Protein AF-A0A1W9SRP8-F1 (afdb_monomer_lite)

Radius of gyration: 44.91 Å; chains: 1; bounding box: 83×39×170 Å

Secondary structure (DSSP, 8-state):
-HHHHHHHHHHHHHHGGG-------EEEGGG-S---TTEEEEEEEEEEEEEEEEEEEEEE---TTGGGHHHHH---S---S-EEEEEEEEEEEEEEEEEEEEEEEEEE--TT-GGGGGEEE-TTSBEEEES-------------------------------S-SEEEEEEEEEEEEEETTEEEEEEEEEEEEEEPPHHHHHHHHHHHHHHHHHHHHHHHTT--SS----S-----SS------

pLDDT: mean 76.96, std 16.48, range [36.06, 95.44]

Sequence (244 aa):
MKKALIFIILLFFSVLSFNSCRIIKVTNLKGVKKINEQSLIYALPQTVVKLEVIALKTINKKGVFSDFSEKYLGLKNVILKDSEMWQMANIKISTVSEADPQHFYVLKVNGNNNSGKFLNLNEKGIIVGLNSDFSKCPNNEETNINLLKKEEKYLSYGNLNIKKNSEEKKETVMKKVRKDTSFVKVPIQKKHIKIKSLKEQAEEAAKFITKLRKRRFKLQAAKYDKLPNGKEKKKKKFFILHQV

Foldseek 3Di:
DVVVVVVVVVVVVVVVPPPPPDDWDKDFPVPDPDDDPQKAKAFEWDKDKDKDWDKDKDWADADLCQVCCCVLPVDPPGDHHTDIDIDTPDIDIDIDIAGDPRGMMMTHDDPVHPCVVQFDADPRRYTPGGNDPPPDDPDGPDPDDPPDPPPPPPPPPPPPVVDDQKDWDWDFDFDFDDDDDDTDTDTDTDTDIDGDDSNRSSNVVSVVVVVVVVVVVCVVVVVDPDDPPDVPPPDPDDDPDDDD

Structure (mmCIF, N/CA/C/O backbone):
data_AF-A0A1W9SRP8-F1
#
_entry.id   AF-A0A1W9SRP8-F1
#
loop_
_atom_site.group_PDB
_atom_site.id
_atom_site.type_symbol
_atom_site.label_atom_id
_atom_site.label_alt_id
_atom_site.label_comp_id
_atom_site.label_asym_id
_atom_site.label_entity_id
_atom_site.label_seq_id
_atom_site.pdbx_PDB_ins_code
_atom_site.Cartn_x
_atom_site.Cartn_y
_atom_site.Cartn_z
_atom_site.occupancy
_atom_site.B_iso_or_equiv
_atom_site.auth_seq_id
_atom_site.auth_comp_id
_atom_site.auth_asym_id
_atom_site.auth_atom_id
_atom_site.pdbx_PDB_model_num
ATOM 1 N N . MET A 1 1 ? 36.672 14.327 -96.141 1.00 59.88 1 MET A N 1
ATOM 2 C CA . MET A 1 1 ? 37.467 13.785 -95.011 1.00 59.88 1 MET A CA 1
ATOM 3 C C . MET A 1 1 ? 37.426 14.659 -93.752 1.00 59.88 1 MET A C 1
ATOM 5 O O . MET A 1 1 ? 37.133 14.125 -92.694 1.00 59.88 1 MET A O 1
ATOM 9 N N . LYS A 1 2 ? 37.610 15.990 -93.833 1.00 69.00 2 LYS A N 1
ATOM 10 C CA . LYS A 1 2 ? 37.600 16.885 -92.648 1.00 69.00 2 LYS A CA 1
ATOM 11 C C . LYS A 1 2 ? 36.304 16.842 -91.806 1.00 69.00 2 LYS A C 1
ATOM 13 O O . LYS A 1 2 ? 36.383 16.821 -90.587 1.00 69.00 2 LYS A O 1
ATOM 18 N N . LYS A 1 3 ? 35.121 16.747 -92.435 1.00 68.88 3 LYS A N 1
ATOM 19 C CA . LYS A 1 3 ? 33.820 16.674 -91.727 1.00 68.88 3 LYS A CA 1
ATOM 20 C C . LYS A 1 3 ? 33.606 15.360 -90.956 1.00 68.88 3 LYS A C 1
ATOM 22 O O . LYS A 1 3 ? 33.039 15.383 -89.873 1.00 68.88 3 LYS A O 1
ATOM 27 N N . ALA A 1 4 ? 34.104 14.240 -91.485 1.00 75.75 4 ALA A N 1
ATOM 28 C CA . ALA A 1 4 ? 34.037 12.937 -90.816 1.00 75.75 4 ALA A CA 1
ATOM 29 C C . ALA A 1 4 ? 34.985 12.874 -89.606 1.00 75.75 4 ALA A C 1
ATOM 31 O O . ALA A 1 4 ? 34.627 12.338 -88.565 1.00 75.75 4 ALA A O 1
ATOM 32 N N . LEU A 1 5 ? 36.161 13.501 -89.716 1.00 79.25 5 LEU A N 1
ATOM 33 C CA . LEU A 1 5 ? 37.136 13.578 -88.628 1.00 79.25 5 LEU A CA 1
ATOM 34 C C . LEU A 1 5 ? 36.625 14.441 -87.456 1.00 79.25 5 LEU A C 1
ATOM 36 O O . LEU A 1 5 ? 36.800 14.068 -86.302 1.00 79.25 5 LEU A O 1
ATOM 40 N N . ILE A 1 6 ? 35.902 15.530 -87.744 1.00 81.88 6 ILE A N 1
ATOM 41 C CA . ILE A 1 6 ? 35.222 16.350 -86.722 1.00 81.88 6 ILE A CA 1
ATOM 42 C C . ILE A 1 6 ? 34.121 15.551 -86.009 1.00 81.88 6 ILE A C 1
ATOM 44 O O . ILE A 1 6 ? 34.007 15.631 -84.790 1.00 81.88 6 ILE A O 1
ATOM 48 N N . PHE A 1 7 ? 33.347 14.747 -86.743 1.00 82.69 7 PHE A N 1
ATOM 49 C CA . PHE A 1 7 ? 32.296 13.909 -86.156 1.00 82.69 7 PHE A CA 1
ATOM 50 C C . PHE A 1 7 ? 32.861 12.845 -85.206 1.00 82.69 7 PHE A C 1
ATOM 52 O O . PHE A 1 7 ? 32.307 12.620 -84.135 1.00 82.69 7 PHE A O 1
ATOM 59 N N . ILE A 1 8 ? 33.996 12.238 -85.565 1.00 82.94 8 ILE A N 1
ATOM 60 C CA . ILE A 1 8 ? 34.689 11.253 -84.723 1.00 82.94 8 ILE A CA 1
ATOM 61 C C . ILE A 1 8 ? 35.234 11.909 -83.448 1.00 82.94 8 ILE A C 1
ATOM 63 O O . ILE A 1 8 ? 35.084 11.344 -82.368 1.00 82.94 8 ILE A O 1
ATOM 67 N N . ILE A 1 9 ? 35.796 13.119 -83.539 1.00 84.75 9 ILE A N 1
ATOM 68 C CA . ILE A 1 9 ? 36.271 13.870 -82.365 1.00 84.75 9 ILE A CA 1
ATOM 69 C C . ILE A 1 9 ? 35.103 14.243 -81.440 1.00 84.75 9 ILE A C 1
ATOM 71 O O . ILE A 1 9 ? 35.223 14.115 -80.224 1.00 84.75 9 ILE A O 1
ATOM 75 N N . LEU A 1 10 ? 33.958 14.648 -81.998 1.00 80.50 10 LEU A N 1
ATOM 76 C CA . LEU A 1 10 ? 32.772 15.011 -81.217 1.00 80.50 10 LEU A CA 1
ATOM 77 C C . LEU A 1 10 ? 32.150 13.792 -80.512 1.00 80.50 10 LEU A C 1
ATOM 79 O O . LEU A 1 10 ? 31.703 13.891 -79.370 1.00 80.50 10 LEU A O 1
ATOM 83 N N . LEU A 1 11 ? 32.194 12.625 -81.161 1.00 77.38 11 LEU A N 1
ATOM 84 C CA . LEU A 1 11 ? 31.755 11.354 -80.585 1.00 77.38 11 LEU A CA 1
ATOM 85 C C . LEU A 1 11 ? 32.718 10.881 -79.483 1.00 77.38 11 LEU A C 1
ATOM 87 O O . LEU A 1 11 ? 32.272 10.437 -78.428 1.00 77.38 11 LEU A O 1
ATOM 91 N N . PHE A 1 12 ? 34.028 11.079 -79.656 1.00 76.69 12 PHE A N 1
ATOM 92 C CA . PHE A 1 12 ? 35.023 10.788 -78.620 1.00 76.69 12 PHE A CA 1
ATOM 93 C C . PHE A 1 12 ? 34.879 11.713 -77.396 1.00 76.69 12 PHE A C 1
ATOM 95 O O . PHE A 1 12 ? 34.974 11.261 -76.255 1.00 76.69 12 PHE A O 1
ATOM 102 N N . PHE A 1 13 ? 34.566 12.995 -77.613 1.00 74.00 13 PHE A N 1
ATOM 103 C CA . PHE A 1 13 ? 34.315 13.967 -76.540 1.00 74.00 13 PHE A CA 1
ATOM 104 C C . PHE A 1 13 ? 33.008 13.681 -75.771 1.00 74.00 13 PHE A C 1
ATOM 106 O O . PHE A 1 13 ? 32.928 13.894 -74.560 1.00 74.00 13 PHE A O 1
ATOM 113 N N . SER A 1 14 ? 31.998 13.125 -76.451 1.00 67.50 14 SER A N 1
ATOM 114 C CA . SER A 1 14 ? 30.745 12.670 -75.834 1.00 67.50 14 SER A CA 1
ATOM 115 C C . SER A 1 14 ? 30.956 11.463 -74.909 1.00 67.50 14 SER A C 1
ATOM 117 O O . SER A 1 14 ? 30.441 11.454 -73.791 1.00 67.50 14 SER A O 1
ATOM 119 N N . VAL A 1 15 ? 31.774 10.486 -75.316 1.00 65.25 15 VAL A N 1
ATOM 120 C CA . VAL A 1 15 ? 32.073 9.288 -74.507 1.00 65.25 15 VAL A CA 1
ATOM 121 C C . VAL A 1 15 ? 32.887 9.632 -73.250 1.00 65.25 15 VAL A C 1
ATOM 123 O O . VAL A 1 15 ? 32.681 9.031 -72.196 1.00 65.25 15 VAL A O 1
ATOM 126 N N . LEU A 1 16 ? 33.743 10.658 -73.308 1.00 60.62 16 LEU A N 1
ATOM 127 C CA . LEU A 1 16 ? 34.511 11.150 -72.153 1.00 60.62 16 LEU A CA 1
ATOM 128 C C . LEU A 1 16 ? 33.645 11.802 -71.056 1.00 60.62 16 LEU A C 1
ATOM 130 O O . LEU A 1 16 ? 34.104 11.939 -69.922 1.00 60.62 16 LEU A O 1
ATOM 134 N N . SER A 1 17 ? 32.391 12.161 -71.350 1.00 56.47 17 SER A N 1
ATOM 135 C CA . SER A 1 17 ? 31.519 12.905 -70.426 1.00 56.47 17 SER A CA 1
ATOM 136 C C . SER A 1 17 ? 30.649 12.027 -69.506 1.00 56.47 17 SER A C 1
ATOM 138 O O . SER A 1 17 ? 29.938 12.556 -68.655 1.00 56.47 17 SER A O 1
ATOM 140 N N . PHE A 1 18 ? 30.719 10.692 -69.607 1.00 54.84 18 PHE A N 1
ATOM 141 C CA . PHE A 1 18 ? 29.860 9.777 -68.829 1.00 54.84 18 PHE A CA 1
ATOM 142 C C . PHE A 1 18 ? 30.434 9.288 -67.481 1.00 54.84 18 PHE A C 1
ATOM 144 O O . PHE A 1 18 ? 29.776 8.535 -66.767 1.00 54.84 18 PHE A O 1
ATOM 151 N N . ASN A 1 19 ? 31.616 9.745 -67.055 1.00 55.84 19 ASN A N 1
ATOM 152 C CA . ASN A 1 19 ? 32.272 9.254 -65.830 1.00 55.84 19 ASN A CA 1
ATOM 153 C C . ASN A 1 19 ? 32.021 10.121 -64.587 1.00 55.84 19 ASN A C 1
ATOM 155 O O . ASN A 1 19 ? 32.958 10.626 -63.970 1.00 55.84 19 ASN A O 1
ATOM 159 N N . SER A 1 20 ? 30.765 10.288 -64.169 1.00 55.25 20 SER A N 1
ATOM 160 C CA . SER A 1 20 ? 30.481 10.938 -62.877 1.00 55.25 20 SER A CA 1
ATOM 161 C C . SER A 1 20 ? 29.481 10.188 -61.996 1.00 55.25 20 SER A C 1
ATOM 163 O O . SER A 1 20 ? 28.602 10.778 -61.375 1.00 55.25 20 SER A O 1
ATOM 165 N N . CYS A 1 21 ? 29.677 8.876 -61.834 1.00 52.78 21 CYS A N 1
ATOM 166 C CA . CYS A 1 21 ? 29.075 8.146 -60.717 1.00 52.78 21 CYS A CA 1
ATOM 167 C C . CYS A 1 21 ? 29.830 8.486 -59.418 1.00 52.78 21 CYS A C 1
ATOM 169 O O . CYS A 1 21 ? 30.858 7.890 -59.094 1.00 52.78 21 CYS A O 1
ATOM 171 N N . ARG A 1 22 ? 29.351 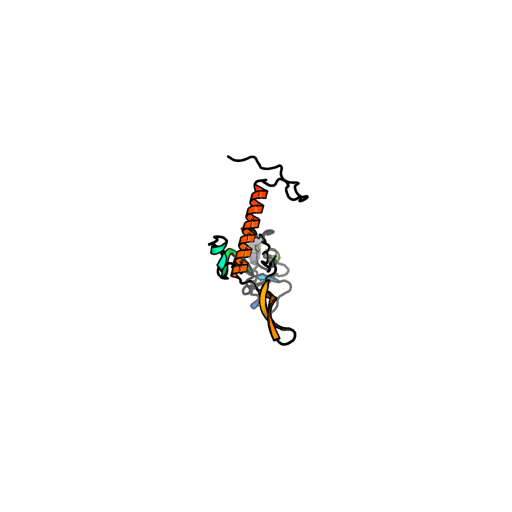9.492 -58.677 1.00 62.06 22 ARG A N 1
ATOM 172 C CA . ARG A 1 22 ? 29.929 9.880 -57.380 1.00 62.06 22 ARG A CA 1
ATOM 173 C C . ARG A 1 22 ? 29.424 8.940 -56.285 1.00 62.06 22 ARG A C 1
ATOM 175 O O . ARG A 1 22 ? 28.266 9.007 -55.891 1.00 62.06 22 ARG A O 1
ATOM 182 N N . ILE A 1 23 ? 30.307 8.086 -55.773 1.00 66.50 23 ILE A N 1
ATOM 183 C CA . ILE A 1 23 ? 30.008 7.165 -54.670 1.00 66.50 23 ILE A CA 1
ATOM 184 C C . ILE A 1 23 ? 30.280 7.875 -53.339 1.00 66.50 23 ILE A C 1
ATOM 186 O O . ILE A 1 23 ? 31.389 8.349 -53.089 1.00 66.50 23 ILE A O 1
ATOM 190 N N . ILE A 1 24 ? 29.271 7.946 -52.469 1.00 71.69 24 ILE A N 1
ATOM 191 C CA . ILE A 1 24 ? 29.418 8.469 -51.106 1.00 71.69 24 ILE A CA 1
ATOM 192 C C . ILE A 1 24 ? 30.045 7.373 -50.238 1.00 71.69 24 ILE A C 1
ATOM 194 O O . ILE A 1 24 ? 29.497 6.280 -50.111 1.00 71.69 24 ILE A O 1
ATOM 198 N N . LYS A 1 25 ? 31.200 7.657 -49.626 1.00 76.69 25 LYS A N 1
ATOM 199 C CA . LYS A 1 25 ? 31.885 6.702 -48.747 1.00 76.69 25 LYS A CA 1
ATOM 200 C C . LYS A 1 25 ? 31.354 6.812 -47.318 1.00 76.69 25 LYS A C 1
ATOM 202 O O . LYS A 1 25 ? 31.573 7.824 -46.651 1.00 76.69 25 LYS A O 1
ATOM 207 N N . VAL A 1 26 ? 30.716 5.741 -46.853 1.00 81.69 26 VAL A N 1
ATOM 208 C CA . VAL A 1 26 ? 30.227 5.579 -45.478 1.00 81.69 26 VAL A CA 1
ATOM 209 C C . VAL A 1 26 ? 31.132 4.593 -44.742 1.00 81.69 26 VAL A C 1
ATOM 211 O O . VAL A 1 26 ? 31.455 3.528 -45.266 1.00 81.69 26 VAL A O 1
ATOM 214 N N . THR A 1 27 ? 31.572 4.946 -43.535 1.00 84.94 27 THR A N 1
ATOM 215 C CA . THR A 1 27 ? 32.420 4.081 -42.695 1.00 84.94 27 THR A CA 1
ATOM 216 C C . THR A 1 27 ? 31.868 3.999 -41.282 1.00 84.94 27 THR A C 1
ATOM 218 O O . THR A 1 27 ? 31.456 5.020 -40.742 1.00 84.94 27 THR A O 1
ATOM 221 N N . ASN A 1 28 ? 31.884 2.814 -40.664 1.00 86.31 28 ASN A N 1
ATOM 222 C CA . ASN A 1 28 ? 31.511 2.672 -39.254 1.00 86.31 28 ASN A CA 1
ATOM 223 C C . ASN A 1 28 ? 32.512 3.429 -38.363 1.00 86.31 28 ASN A C 1
ATOM 225 O O . ASN A 1 28 ? 33.724 3.327 -38.571 1.00 86.31 28 ASN A O 1
ATOM 229 N N . LEU A 1 29 ? 32.005 4.162 -37.371 1.00 84.31 29 LEU A N 1
ATOM 230 C CA . LEU A 1 29 ? 32.782 5.019 -36.475 1.00 84.31 29 LEU A CA 1
ATOM 231 C C . LEU A 1 29 ? 33.907 4.260 -35.753 1.00 84.31 29 LEU A C 1
ATOM 233 O O . LEU A 1 29 ? 35.006 4.791 -35.620 1.00 84.31 29 LEU A O 1
ATOM 237 N N . LYS A 1 30 ? 33.683 2.996 -35.366 1.00 82.12 30 LYS A N 1
ATOM 238 C CA . LYS A 1 30 ? 34.679 2.166 -34.660 1.00 82.12 30 LYS A CA 1
ATOM 239 C C . LYS A 1 30 ? 35.960 1.941 -35.473 1.00 82.12 30 LYS A C 1
ATOM 241 O O . LYS A 1 30 ? 37.020 1.715 -34.900 1.00 82.12 30 LYS A O 1
ATOM 246 N N . GLY A 1 31 ? 35.874 2.004 -36.803 1.00 77.94 31 GLY A N 1
ATOM 247 C CA . GLY A 1 31 ? 37.008 1.816 -37.713 1.00 77.94 31 GLY A CA 1
ATOM 248 C C . GLY A 1 31 ? 37.752 3.104 -38.083 1.00 77.94 31 GLY A C 1
ATOM 249 O O . GLY A 1 31 ? 38.688 3.055 -38.884 1.00 77.94 31 GLY A O 1
ATOM 250 N N . VAL A 1 32 ? 37.344 4.265 -37.560 1.00 79.62 32 VAL A N 1
ATOM 251 C CA . VAL A 1 32 ? 37.871 5.573 -37.972 1.00 79.62 32 VAL A CA 1
ATOM 252 C C . VAL A 1 32 ? 38.881 6.094 -36.947 1.00 79.62 32 VAL A C 1
ATOM 254 O O . VAL A 1 32 ? 38.528 6.435 -35.828 1.00 79.62 32 VAL A O 1
ATOM 257 N N . LYS A 1 33 ? 40.157 6.205 -37.346 1.00 74.88 33 LYS A N 1
ATOM 258 C CA . LYS A 1 33 ? 41.244 6.721 -36.482 1.00 74.88 33 LYS A CA 1
ATOM 259 C C . LYS A 1 33 ? 41.270 8.250 -36.348 1.00 74.88 33 LYS A C 1
ATOM 261 O O . LYS A 1 33 ? 41.800 8.761 -35.370 1.00 74.88 33 LYS A O 1
ATOM 266 N N . LYS A 1 34 ? 40.761 8.979 -37.348 1.00 75.94 34 LYS A N 1
ATOM 267 C CA . LYS A 1 34 ? 40.679 10.449 -37.370 1.00 75.94 34 LYS A CA 1
ATOM 268 C C . LYS A 1 34 ? 39.382 10.884 -38.042 1.00 75.94 34 LYS A C 1
ATOM 270 O O . LYS A 1 34 ? 39.085 10.440 -39.153 1.00 75.94 34 LYS A O 1
ATOM 275 N N . ILE A 1 35 ? 38.634 11.737 -37.355 1.00 74.75 35 ILE A N 1
ATOM 276 C CA . ILE A 1 35 ? 37.400 12.349 -37.843 1.00 74.75 35 ILE A CA 1
ATOM 277 C C . ILE A 1 35 ? 37.794 13.703 -38.439 1.00 74.75 35 ILE A C 1
ATOM 279 O O . ILE A 1 35 ? 38.445 14.502 -37.772 1.00 74.75 35 ILE A O 1
ATOM 283 N N . ASN A 1 36 ? 37.463 13.928 -39.709 1.00 74.88 36 ASN A N 1
ATOM 284 C CA . ASN A 1 36 ? 37.731 15.203 -40.375 1.00 74.88 36 ASN A CA 1
ATOM 285 C C . ASN A 1 36 ? 36.633 16.211 -40.006 1.00 74.88 36 ASN A C 1
ATOM 287 O O . ASN A 1 36 ? 35.480 15.820 -39.838 1.00 74.88 36 ASN A O 1
ATOM 291 N N . GLU A 1 37 ? 36.959 17.503 -39.981 1.00 68.50 37 GLU A N 1
ATOM 292 C CA . GLU A 1 37 ? 36.011 18.587 -39.656 1.00 68.50 37 GLU A CA 1
ATOM 293 C C . GLU A 1 37 ? 34.792 18.635 -40.599 1.00 68.50 37 GLU A C 1
ATOM 295 O O . GLU A 1 37 ? 33.712 19.063 -40.210 1.00 68.50 37 GLU A O 1
ATOM 300 N N . GLN A 1 38 ? 34.926 18.116 -41.824 1.00 75.12 38 GLN A N 1
ATOM 301 C CA . GLN A 1 38 ? 33.850 18.019 -42.820 1.00 75.12 38 GLN A CA 1
ATOM 302 C C . GLN A 1 38 ? 33.186 16.629 -42.831 1.00 75.12 38 GLN A C 1
ATOM 304 O O . GLN A 1 38 ? 33.035 15.995 -43.879 1.00 75.12 38 GLN A O 1
ATOM 309 N N . SER A 1 39 ? 32.839 16.084 -41.665 1.00 77.94 39 SER A N 1
ATOM 310 C CA . SER A 1 39 ? 32.164 14.783 -41.589 1.00 77.94 39 SER A CA 1
ATOM 311 C C . SER A 1 39 ? 30.895 14.826 -40.749 1.00 77.94 39 SER A C 1
ATOM 313 O O . SER A 1 39 ? 30.841 15.466 -39.705 1.00 77.94 39 SER A O 1
ATOM 315 N N . LEU A 1 40 ? 29.859 14.149 -41.245 1.00 84.44 40 LEU A N 1
ATOM 316 C CA . LEU A 1 40 ? 28.573 14.009 -40.574 1.00 84.44 40 LEU A CA 1
ATOM 317 C C . LEU A 1 40 ? 28.523 12.643 -39.893 1.00 84.44 40 LEU A C 1
ATOM 319 O O . LEU A 1 40 ? 28.776 11.623 -40.537 1.00 84.44 40 LEU A O 1
ATOM 323 N N . ILE A 1 41 ? 28.191 12.622 -38.606 1.00 87.88 41 ILE A N 1
ATOM 324 C CA . ILE A 1 41 ? 28.040 11.393 -37.825 1.00 87.88 41 ILE A CA 1
ATOM 325 C C . ILE A 1 41 ? 26.553 11.141 -37.616 1.00 87.88 41 ILE A C 1
ATOM 327 O O . ILE A 1 41 ? 25.822 12.050 -37.230 1.00 87.88 41 ILE A O 1
ATOM 331 N N . TYR A 1 42 ? 26.117 9.909 -37.857 1.00 89.38 42 TYR A N 1
ATOM 332 C CA . TYR A 1 42 ? 24.753 9.484 -37.571 1.00 89.38 42 TYR A CA 1
ATOM 333 C C . TYR A 1 42 ? 24.726 8.082 -36.967 1.00 89.38 42 TYR A C 1
ATOM 335 O O . TYR A 1 42 ? 25.645 7.280 -37.156 1.00 89.38 42 TYR A O 1
ATOM 343 N N . ALA A 1 43 ? 23.649 7.790 -36.250 1.00 90.94 43 ALA A N 1
ATOM 344 C CA . ALA A 1 43 ? 23.334 6.475 -35.720 1.00 90.94 43 ALA A CA 1
ATOM 345 C C . ALA A 1 43 ? 22.191 5.841 -36.512 1.00 90.94 43 ALA A C 1
ATOM 347 O O . ALA A 1 43 ? 21.286 6.537 -36.988 1.00 90.94 43 ALA A O 1
ATOM 348 N N . LEU A 1 44 ? 22.208 4.513 -36.620 1.00 90.56 44 LEU A N 1
ATOM 349 C CA . LEU A 1 44 ? 21.025 3.781 -37.056 1.00 90.56 44 LEU A CA 1
ATOM 350 C C . LEU A 1 44 ? 20.011 3.658 -35.906 1.00 90.56 44 LEU A C 1
ATOM 352 O O . LEU A 1 44 ? 20.412 3.518 -34.746 1.00 90.56 44 LEU A O 1
ATOM 356 N N . PRO A 1 45 ? 18.702 3.721 -36.208 1.00 90.50 45 PRO A N 1
ATOM 357 C CA . PRO A 1 45 ? 17.661 3.488 -35.220 1.00 90.50 45 PRO A CA 1
ATOM 358 C C . PRO A 1 45 ? 17.624 2.016 -34.793 1.00 90.50 45 PRO A C 1
ATOM 360 O O . PRO A 1 45 ? 17.560 1.117 -35.629 1.00 90.50 45 PRO A O 1
ATOM 363 N N . GLN A 1 46 ? 17.572 1.779 -33.488 1.00 89.88 46 GLN A N 1
ATOM 364 C CA . GLN A 1 46 ? 17.193 0.511 -32.879 1.00 89.88 46 GLN A CA 1
ATOM 365 C C . GLN A 1 46 ? 15.818 0.656 -32.223 1.00 89.88 46 GLN A C 1
ATOM 367 O O . GLN A 1 46 ? 15.522 1.663 -31.581 1.00 89.88 46 GLN A O 1
ATOM 372 N N . THR A 1 47 ? 14.965 -0.357 -32.376 1.00 89.56 47 THR A N 1
ATOM 373 C CA . THR A 1 47 ? 13.648 -0.382 -31.727 1.00 89.56 47 THR A CA 1
ATOM 374 C C . THR A 1 47 ? 13.772 -0.972 -30.327 1.00 89.56 47 THR A C 1
ATOM 376 O O . THR A 1 47 ? 14.227 -2.103 -30.168 1.00 89.56 47 THR A O 1
ATOM 379 N N . VAL A 1 48 ? 13.340 -0.217 -29.320 1.00 88.94 48 VAL A N 1
ATOM 380 C CA . VAL A 1 48 ? 13.307 -0.621 -27.912 1.00 88.94 48 VAL A CA 1
ATOM 381 C C . VAL A 1 48 ? 11.858 -0.678 -27.443 1.00 88.94 48 VAL A C 1
ATOM 383 O O . VAL A 1 48 ? 11.039 0.175 -27.789 1.00 88.94 48 VAL A O 1
ATOM 386 N N . VAL A 1 49 ? 11.528 -1.684 -26.637 1.00 89.38 49 VAL A N 1
ATOM 387 C CA . VAL A 1 49 ? 10.213 -1.798 -26.000 1.00 89.38 49 VAL A CA 1
ATOM 388 C C . VAL A 1 49 ? 10.254 -1.074 -24.656 1.00 89.38 49 VAL A C 1
ATOM 390 O O . VAL A 1 49 ? 10.975 -1.472 -23.744 1.00 89.38 49 VAL A O 1
ATOM 393 N N . LYS A 1 50 ? 9.467 -0.008 -24.523 1.00 88.81 50 LYS A N 1
ATOM 394 C CA . LYS A 1 50 ? 9.240 0.725 -23.280 1.00 88.81 50 LYS A CA 1
ATOM 395 C C . LYS A 1 50 ? 8.039 0.122 -22.553 1.00 88.81 50 LYS A C 1
ATOM 397 O O . LYS A 1 50 ? 6.930 0.085 -23.085 1.00 88.81 50 LYS A O 1
ATOM 402 N N . LEU A 1 51 ? 8.271 -0.331 -21.324 1.00 88.56 51 LEU A N 1
ATOM 403 C CA . LEU A 1 51 ? 7.244 -0.860 -20.430 1.00 88.56 51 LEU A CA 1
ATOM 404 C C . LEU A 1 51 ? 7.028 0.111 -19.270 1.00 88.56 51 LEU A C 1
ATOM 406 O O . LEU A 1 51 ? 7.939 0.365 -18.485 1.00 88.56 51 LEU A O 1
ATOM 410 N N . GLU A 1 52 ? 5.817 0.638 -19.144 1.00 89.06 52 GLU A N 1
ATOM 411 C CA . GLU A 1 52 ? 5.389 1.453 -18.009 1.00 89.06 52 GLU A CA 1
ATOM 412 C C . GLU A 1 52 ? 4.376 0.650 -17.190 1.00 89.06 52 GLU A C 1
ATOM 414 O O . GLU A 1 52 ? 3.263 0.382 -17.644 1.00 89.06 52 GLU A O 1
ATOM 419 N N . VAL A 1 53 ? 4.765 0.245 -15.980 1.00 89.19 53 VAL A N 1
ATOM 420 C CA . VAL A 1 53 ? 3.920 -0.549 -15.080 1.00 89.19 53 VAL A CA 1
ATOM 421 C C . VAL A 1 53 ? 3.472 0.318 -13.911 1.00 89.19 53 VAL A C 1
ATOM 423 O O . VAL A 1 53 ? 4.292 0.853 -13.167 1.00 89.19 53 VAL A O 1
ATOM 426 N N . ILE A 1 54 ? 2.160 0.432 -13.726 1.00 89.50 54 ILE A N 1
ATOM 427 C CA . ILE A 1 54 ? 1.541 1.116 -12.592 1.00 89.50 54 ILE A CA 1
ATOM 428 C C . ILE A 1 54 ? 0.964 0.050 -11.664 1.00 89.50 54 ILE A C 1
ATOM 430 O O . ILE A 1 54 ? 0.101 -0.733 -12.064 1.00 89.50 54 ILE A O 1
ATOM 434 N N . ALA A 1 55 ? 1.411 0.039 -10.409 1.00 89.69 55 ALA A N 1
ATOM 435 C CA . ALA A 1 55 ? 0.906 -0.852 -9.370 1.00 89.69 55 ALA A CA 1
ATOM 436 C C . ALA A 1 55 ? 0.213 -0.059 -8.254 1.00 89.69 55 ALA A C 1
ATOM 438 O O . ALA A 1 55 ? 0.684 0.998 -7.835 1.00 89.69 55 ALA A O 1
ATOM 439 N N . LEU A 1 56 ? -0.901 -0.589 -7.754 1.00 90.94 56 LEU A N 1
ATOM 440 C CA . LEU A 1 56 ? -1.614 -0.086 -6.588 1.00 90.94 56 LEU A CA 1
ATOM 441 C C . LEU A 1 56 ? -1.210 -0.893 -5.361 1.00 90.94 56 LEU A C 1
ATOM 443 O O . LEU A 1 56 ? -1.321 -2.120 -5.347 1.00 90.94 56 LEU A O 1
ATOM 447 N N . LYS A 1 57 ? -0.770 -0.181 -4.323 1.00 91.06 57 LYS A N 1
ATOM 448 C CA . LYS A 1 57 ? -0.523 -0.740 -2.997 1.00 91.06 57 LYS A CA 1
ATOM 449 C C . LYS A 1 57 ? -1.709 -0.427 -2.093 1.00 91.06 57 LYS A C 1
ATOM 451 O O . LYS A 1 57 ? -1.940 0.734 -1.760 1.00 91.06 57 LYS A O 1
ATOM 456 N N . THR A 1 58 ? -2.414 -1.454 -1.641 1.00 91.50 58 THR A N 1
ATOM 457 C CA . THR A 1 58 ? -3.465 -1.330 -0.626 1.00 91.50 58 THR A CA 1
ATOM 458 C C . THR A 1 58 ? -2.945 -1.865 0.702 1.00 91.50 58 THR A C 1
ATOM 460 O O . THR A 1 58 ? -2.579 -3.035 0.808 1.00 91.50 58 THR A O 1
ATOM 463 N N . ILE A 1 59 ? -2.903 -1.004 1.724 1.00 91.25 59 ILE A N 1
ATOM 464 C CA . ILE A 1 59 ? -2.472 -1.361 3.081 1.00 91.25 59 ILE A CA 1
ATOM 465 C C . ILE A 1 59 ? -3.703 -1.408 3.981 1.00 91.25 59 ILE A C 1
ATOM 467 O O . ILE A 1 59 ? -4.291 -0.378 4.309 1.00 91.25 59 ILE A O 1
ATOM 471 N N . ASN A 1 60 ? -4.063 -2.607 4.419 1.00 91.12 60 ASN A N 1
ATOM 472 C CA . ASN A 1 60 ? -5.135 -2.835 5.375 1.00 91.12 60 ASN A CA 1
ATOM 473 C C . ASN A 1 60 ? -4.528 -2.979 6.770 1.00 91.12 60 ASN A C 1
ATOM 475 O O . ASN A 1 60 ? -3.752 -3.900 7.023 1.00 91.12 60 ASN A O 1
ATOM 479 N N . LYS A 1 61 ? -4.888 -2.075 7.685 1.00 89.56 61 LYS A N 1
ATOM 480 C CA . LYS A 1 61 ? -4.449 -2.116 9.085 1.00 89.56 61 LYS A CA 1
ATOM 481 C C . LYS A 1 61 ? -5.577 -2.567 10.003 1.00 89.56 61 LYS A C 1
ATOM 483 O O . LYS A 1 61 ? -6.688 -2.037 9.945 1.00 89.56 61 LYS A O 1
ATOM 488 N N . LYS A 1 62 ? -5.276 -3.532 10.870 1.00 89.75 62 LYS A N 1
ATOM 489 C CA . LYS A 1 62 ? -6.174 -4.006 11.918 1.00 89.75 62 LYS A CA 1
ATOM 490 C C . LYS A 1 62 ? -6.412 -2.877 12.922 1.00 89.75 62 LYS A C 1
ATOM 492 O O . LYS A 1 62 ? -5.481 -2.328 13.503 1.00 89.75 62 LYS A O 1
ATOM 497 N N . GLY A 1 63 ? -7.679 -2.553 13.170 1.00 86.50 63 GLY A N 1
ATOM 498 C CA . GLY A 1 63 ? -8.048 -1.605 14.223 1.00 86.50 63 GLY A CA 1
ATOM 499 C C . GLY A 1 63 ? -7.915 -2.211 15.626 1.00 86.50 63 GLY A C 1
ATOM 500 O O . GLY A 1 63 ? -8.161 -3.402 15.811 1.00 86.50 63 GLY A O 1
ATOM 501 N N . VAL A 1 64 ? -7.629 -1.380 16.636 1.00 88.94 64 VAL A N 1
ATOM 502 C CA . VAL A 1 64 ? -7.457 -1.800 18.049 1.00 88.94 64 VAL A CA 1
ATOM 503 C C . VAL A 1 64 ? -8.677 -2.555 18.601 1.00 88.94 64 VAL A C 1
ATOM 505 O O . VAL A 1 64 ? -8.529 -3.493 19.376 1.00 88.94 64 VAL A O 1
ATOM 508 N N . PHE A 1 65 ? -9.889 -2.182 18.175 1.00 91.31 65 PHE A N 1
ATOM 509 C CA . PHE A 1 65 ? -11.148 -2.808 18.610 1.00 91.31 65 PHE A CA 1
ATOM 510 C C . PHE A 1 65 ? -11.783 -3.728 17.555 1.00 91.31 65 PHE A C 1
ATOM 512 O O . PHE A 1 65 ? -12.961 -4.066 17.671 1.00 91.31 65 PHE A O 1
ATOM 519 N N . SER A 1 66 ? -11.035 -4.119 16.517 1.00 92.19 66 SER A N 1
ATOM 520 C CA . SER A 1 66 ? -11.543 -4.971 15.426 1.00 92.19 66 SER A CA 1
ATOM 521 C C . SER A 1 66 ? -12.134 -6.288 15.938 1.00 92.19 66 SER A C 1
ATOM 523 O O . SER A 1 66 ? -13.237 -6.646 15.529 1.00 92.19 66 SER A O 1
ATOM 525 N N . ASP A 1 67 ? -11.489 -6.928 16.915 1.00 93.31 67 ASP A N 1
ATOM 526 C CA . ASP A 1 67 ? -11.934 -8.203 17.503 1.00 93.31 67 ASP A CA 1
ATOM 527 C C . ASP A 1 67 ? -13.292 -8.102 18.227 1.00 93.31 67 ASP A C 1
ATOM 529 O O . ASP A 1 67 ? -13.996 -9.094 18.395 1.00 93.31 67 ASP A O 1
ATOM 533 N N . PHE A 1 68 ? -13.701 -6.899 18.641 1.00 94.50 68 PHE A N 1
ATOM 534 C CA . PHE A 1 68 ? -14.964 -6.666 19.350 1.00 94.50 68 PHE A CA 1
ATOM 535 C C . PHE A 1 68 ? -16.062 -6.053 18.465 1.00 94.50 68 PHE A C 1
ATOM 537 O O . PHE A 1 68 ? -17.165 -5.768 18.945 1.00 94.50 68 PHE A O 1
ATOM 544 N N . SER A 1 69 ? -15.769 -5.826 17.183 1.00 93.62 69 SER A N 1
ATOM 545 C CA . SER A 1 69 ? -16.658 -5.131 16.247 1.00 93.62 69 SER A CA 1
ATOM 546 C C . SER A 1 69 ? -17.970 -5.881 16.000 1.00 93.62 69 SER A C 1
ATOM 548 O O . SER A 1 69 ? -19.040 -5.269 16.027 1.00 93.62 69 SER A O 1
ATOM 550 N N . GLU A 1 70 ? -17.921 -7.203 15.857 1.00 94.50 70 GLU A N 1
ATOM 551 C CA . GLU A 1 70 ? -19.115 -8.030 15.686 1.00 94.50 70 GLU A CA 1
ATOM 552 C C . GLU A 1 70 ? -19.999 -7.988 16.937 1.00 94.50 70 GLU A C 1
ATOM 554 O O . GLU A 1 70 ? -21.187 -7.684 16.853 1.00 94.50 70 GLU A O 1
ATOM 559 N N . LYS A 1 71 ? -19.406 -8.184 18.121 1.00 95.44 71 LYS A N 1
ATOM 560 C CA . LYS A 1 71 ? -20.139 -8.241 19.391 1.00 95.44 71 LYS A CA 1
ATOM 561 C C . LYS A 1 71 ? -20.874 -6.943 19.731 1.00 95.44 71 LYS A C 1
ATOM 563 O O . LYS A 1 71 ? -22.002 -6.993 20.213 1.00 95.44 71 LYS A O 1
ATOM 568 N N . TYR A 1 72 ? -20.226 -5.792 19.551 1.00 95.12 72 TYR A N 1
ATOM 569 C CA . TYR A 1 72 ? -20.784 -4.513 20.005 1.00 95.12 72 TYR A CA 1
ATOM 570 C C . TYR A 1 72 ? -21.417 -3.670 18.895 1.00 95.12 72 TYR A C 1
ATOM 572 O O . TYR A 1 72 ? -22.249 -2.813 19.195 1.00 95.12 72 TYR A O 1
ATOM 580 N N . LEU A 1 73 ? -21.028 -3.868 17.631 1.00 93.44 73 LEU A N 1
ATOM 581 C CA . LEU A 1 73 ? -21.544 -3.099 16.492 1.00 93.44 73 LEU A CA 1
ATOM 582 C C . LEU A 1 73 ? -22.262 -3.961 15.443 1.00 93.44 73 LEU A C 1
ATOM 584 O O . LEU A 1 73 ? -22.852 -3.383 14.530 1.00 93.44 73 LEU A O 1
ATOM 588 N N . GLY A 1 74 ? -22.224 -5.294 15.550 1.00 93.88 74 GLY A N 1
ATOM 589 C CA . GLY A 1 74 ? -22.806 -6.205 14.558 1.00 93.88 74 GLY A CA 1
ATOM 590 C C . GLY A 1 74 ? -22.066 -6.204 13.218 1.00 93.88 74 GLY A C 1
ATOM 591 O O . GLY A 1 74 ? -22.645 -6.566 12.197 1.00 93.88 74 GLY A O 1
ATOM 592 N N . LEU A 1 75 ? -20.812 -5.741 13.187 1.00 92.94 75 LEU A N 1
ATOM 593 C CA . LEU A 1 75 ? -20.025 -5.631 11.959 1.00 92.94 75 LEU A CA 1
ATOM 594 C C . LEU A 1 75 ? -19.202 -6.902 11.746 1.00 92.94 75 LEU A C 1
ATOM 596 O O . LEU A 1 75 ? -18.338 -7.205 12.559 1.00 92.94 75 LEU A O 1
ATOM 600 N N . LYS A 1 76 ? -19.451 -7.610 10.639 1.00 91.00 76 LYS A N 1
ATOM 601 C CA . LYS A 1 76 ? -18.677 -8.801 10.239 1.00 91.00 76 LYS A CA 1
ATOM 602 C C . LYS A 1 76 ? -17.572 -8.489 9.230 1.00 91.00 76 LYS A C 1
ATOM 604 O O . LYS A 1 76 ? -16.529 -9.129 9.234 1.00 91.00 76 LYS A O 1
ATOM 609 N N . ASN A 1 77 ? -17.788 -7.490 8.373 1.00 89.81 77 ASN A N 1
ATOM 610 C CA . ASN A 1 77 ? -16.823 -7.088 7.351 1.00 89.81 77 ASN A CA 1
ATOM 611 C C . ASN A 1 77 ? -15.814 -6.079 7.926 1.00 89.81 77 ASN A C 1
ATOM 613 O O . ASN A 1 77 ? -15.929 -4.873 7.700 1.00 89.81 77 ASN A O 1
ATOM 617 N N . VAL A 1 78 ? -14.883 -6.567 8.751 1.00 91.50 78 VAL A N 1
ATOM 618 C CA . VAL A 1 78 ? -13.845 -5.761 9.412 1.00 91.50 78 VAL A CA 1
ATOM 619 C C . VAL A 1 78 ? -12.476 -6.400 9.199 1.00 91.50 78 VAL A C 1
ATOM 621 O O . VAL A 1 78 ? -12.336 -7.619 9.173 1.00 91.50 78 VAL A O 1
ATOM 624 N N . ILE A 1 79 ? -11.444 -5.567 9.066 1.00 91.62 79 ILE A N 1
ATOM 625 C CA . ILE A 1 79 ? -10.053 -6.006 8.936 1.00 91.62 79 ILE A CA 1
ATOM 626 C C . ILE A 1 79 ? -9.587 -6.604 10.274 1.00 91.62 79 ILE A C 1
ATOM 628 O O . ILE A 1 79 ? -9.384 -5.877 11.248 1.00 91.62 79 ILE A O 1
ATOM 632 N N . LEU A 1 80 ? -9.421 -7.931 10.314 1.00 91.31 80 LEU A N 1
ATOM 633 C CA . LEU A 1 80 ? -8.998 -8.683 11.507 1.00 91.31 80 LEU A CA 1
ATOM 634 C C . LEU A 1 80 ? -7.483 -8.872 11.622 1.00 91.31 80 LEU A C 1
ATOM 636 O O . LEU A 1 80 ? -6.989 -9.209 12.697 1.00 91.31 80 LEU A O 1
ATOM 640 N N . LYS A 1 81 ? -6.745 -8.700 10.525 1.00 91.94 81 LYS A N 1
ATOM 641 C CA . LYS A 1 81 ? -5.286 -8.830 10.466 1.00 91.94 81 LYS A CA 1
ATOM 642 C C . LYS A 1 81 ? -4.723 -7.789 9.511 1.00 91.94 81 LYS A C 1
ATOM 644 O O . LYS A 1 81 ? -5.369 -7.449 8.519 1.00 91.94 81 LYS A O 1
ATOM 649 N N . ASP A 1 82 ? -3.522 -7.315 9.819 1.00 92.31 82 ASP A N 1
ATOM 650 C CA . ASP A 1 82 ? -2.760 -6.478 8.902 1.00 92.31 82 ASP A CA 1
ATOM 651 C C . ASP A 1 82 ? -2.501 -7.253 7.609 1.00 92.31 82 ASP A C 1
ATOM 653 O O . ASP A 1 82 ? -2.124 -8.425 7.639 1.00 92.31 82 ASP A O 1
ATOM 657 N N . SER A 1 83 ? -2.724 -6.605 6.473 1.00 92.81 83 SER A N 1
ATOM 658 C CA . SER A 1 83 ? -2.392 -7.167 5.168 1.00 92.81 83 SER A CA 1
ATOM 659 C C . SER A 1 83 ? -1.967 -6.070 4.210 1.00 92.81 83 SER A C 1
ATOM 661 O O . SER A 1 83 ? -2.423 -4.928 4.286 1.00 92.81 83 SER A O 1
ATOM 663 N N . GLU A 1 84 ? -1.075 -6.435 3.303 1.00 94.06 84 GLU A N 1
ATOM 664 C CA . GLU A 1 84 ? -0.653 -5.586 2.202 1.00 94.06 84 GLU A CA 1
ATOM 665 C C . GLU A 1 84 ? -0.949 -6.332 0.910 1.00 94.06 84 GLU A C 1
ATOM 667 O O . GLU A 1 84 ? -0.593 -7.500 0.763 1.00 94.06 84 GLU A O 1
ATOM 672 N N . MET A 1 85 ? -1.636 -5.662 -0.007 1.00 92.94 85 MET A N 1
ATOM 673 C CA . MET A 1 85 ? -1.979 -6.200 -1.312 1.00 92.94 85 MET A CA 1
ATOM 674 C C . MET A 1 85 ? -1.395 -5.293 -2.382 1.00 92.94 85 MET A C 1
ATOM 676 O O . MET A 1 85 ? -1.508 -4.069 -2.306 1.00 92.94 85 MET A O 1
ATOM 680 N N . TRP A 1 86 ? -0.778 -5.916 -3.377 1.00 92.88 86 TRP A N 1
ATOM 681 C CA . TRP A 1 86 ? -0.304 -5.248 -4.575 1.00 92.88 86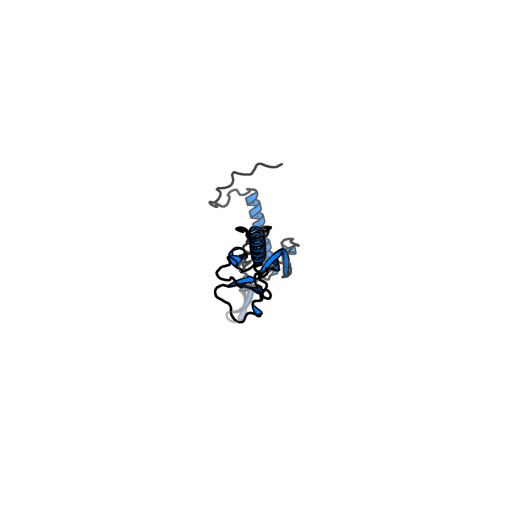 TRP A CA 1
ATOM 682 C C . TRP A 1 86 ? -1.141 -5.724 -5.748 1.00 92.88 86 TRP A C 1
ATOM 684 O O . TRP A 1 86 ? -1.286 -6.925 -5.962 1.00 92.88 86 TRP A O 1
ATOM 694 N N . GLN A 1 87 ? -1.686 -4.781 -6.503 1.00 91.56 87 GLN A N 1
ATOM 695 C CA . GLN A 1 87 ? -2.427 -5.068 -7.720 1.00 91.56 87 GLN A CA 1
ATOM 696 C C . GLN A 1 87 ? -1.801 -4.290 -8.870 1.00 91.56 87 GLN A C 1
ATOM 698 O O . GLN A 1 87 ? -1.578 -3.086 -8.762 1.00 91.56 87 GLN A O 1
ATOM 703 N N . MET A 1 88 ? -1.522 -4.965 -9.984 1.00 88.12 88 MET A N 1
ATOM 704 C CA . MET A 1 88 ? -1.151 -4.275 -11.217 1.00 88.12 88 MET A CA 1
ATOM 705 C C . MET A 1 88 ? -2.378 -3.513 -11.718 1.00 88.12 88 MET A C 1
ATOM 707 O O . MET A 1 88 ? -3.402 -4.123 -12.014 1.00 88.12 88 MET A O 1
ATOM 711 N N . ALA A 1 89 ? -2.293 -2.187 -11.760 1.00 88.44 89 ALA A N 1
ATOM 712 C CA . ALA A 1 89 ? -3.379 -1.346 -12.247 1.00 88.44 89 ALA A CA 1
ATOM 713 C C . ALA A 1 89 ? -3.293 -1.126 -13.750 1.00 88.44 89 ALA A C 1
ATOM 715 O O . ALA A 1 89 ? -4.322 -1.095 -14.418 1.00 88.44 89 ALA A O 1
ATOM 716 N N . ASN A 1 90 ? -2.081 -0.951 -14.278 1.00 83.12 90 ASN A N 1
ATOM 717 C CA . ASN A 1 90 ? -1.897 -0.725 -15.700 1.00 83.12 90 ASN A CA 1
ATOM 718 C C . ASN A 1 90 ? -0.514 -1.181 -16.166 1.00 83.12 90 ASN A C 1
ATOM 720 O O . ASN A 1 90 ? 0.467 -1.071 -15.431 1.00 83.12 90 ASN A O 1
ATOM 724 N N . ILE A 1 91 ? -0.457 -1.659 -17.402 1.00 89.62 91 ILE A N 1
ATOM 725 C CA . ILE A 1 91 ? 0.765 -1.973 -18.128 1.00 89.62 91 ILE A CA 1
ATOM 726 C C . ILE A 1 91 ? 0.631 -1.284 -19.483 1.00 89.62 91 ILE A C 1
ATOM 728 O O . ILE A 1 91 ? -0.208 -1.667 -20.295 1.00 89.62 91 ILE A O 1
ATOM 732 N N . LYS A 1 92 ? 1.455 -0.266 -19.728 1.00 87.81 92 LYS A N 1
ATOM 733 C CA . LYS A 1 92 ? 1.549 0.402 -21.025 1.00 87.81 92 LYS A CA 1
ATOM 734 C C . LYS A 1 92 ? 2.818 -0.064 -21.721 1.00 87.81 92 LYS A C 1
ATOM 736 O O . LYS A 1 92 ? 3.917 0.053 -21.181 1.00 87.81 92 LYS A O 1
ATOM 741 N N . ILE A 1 93 ? 2.637 -0.612 -22.915 1.00 89.31 93 ILE A N 1
ATOM 742 C CA . ILE A 1 93 ? 3.711 -1.104 -23.772 1.00 89.31 93 ILE A CA 1
ATOM 743 C C . ILE A 1 93 ? 3.784 -0.166 -24.968 1.00 89.31 93 ILE A C 1
ATOM 745 O O . ILE A 1 93 ? 2.788 0.016 -25.664 1.00 89.31 93 ILE A O 1
ATOM 749 N N . SER A 1 94 ? 4.942 0.438 -25.204 1.00 88.88 94 SER A N 1
ATOM 750 C CA . SER A 1 94 ? 5.187 1.235 -26.403 1.00 88.88 94 SER A CA 1
ATOM 751 C C . SER A 1 94 ? 6.543 0.901 -27.001 1.00 88.88 94 SER A C 1
ATOM 753 O O . SER A 1 94 ? 7.488 0.564 -26.297 1.00 88.88 94 SER A O 1
ATOM 755 N N . THR A 1 95 ? 6.652 0.966 -28.320 1.00 89.12 95 THR A N 1
ATOM 756 C CA . THR A 1 95 ? 7.927 0.810 -29.021 1.00 89.12 95 THR A CA 1
ATOM 757 C C . THR A 1 95 ? 8.497 2.184 -29.317 1.00 89.12 95 THR A C 1
ATOM 759 O O . THR A 1 95 ? 7.799 3.041 -29.855 1.00 89.12 95 THR A O 1
ATOM 762 N N . VAL A 1 96 ? 9.760 2.404 -28.972 1.00 88.31 96 VAL A N 1
ATOM 763 C CA . VAL A 1 96 ? 10.455 3.674 -29.182 1.00 88.31 96 VAL A CA 1
ATOM 764 C C . VAL A 1 96 ? 11.740 3.409 -29.951 1.00 88.31 96 VAL A C 1
ATOM 766 O O . VAL A 1 96 ? 12.411 2.406 -29.725 1.00 88.31 96 VAL A O 1
ATOM 769 N N . SER A 1 97 ? 12.087 4.314 -30.863 1.00 86.19 97 SER A N 1
ATOM 770 C CA . SER A 1 97 ? 13.376 4.274 -31.546 1.00 86.19 97 SER A CA 1
ATOM 771 C C . SER A 1 97 ? 14.450 4.977 -30.714 1.00 86.19 97 SER A C 1
ATOM 773 O O . SER A 1 97 ? 14.301 6.143 -30.339 1.00 86.19 97 SER A O 1
ATOM 775 N N . GLU A 1 98 ? 15.559 4.287 -30.480 1.00 88.81 98 GLU A N 1
ATOM 776 C CA . GLU A 1 98 ? 16.771 4.803 -29.841 1.00 88.81 98 GLU A CA 1
ATOM 777 C C . GLU A 1 98 ? 17.970 4.664 -30.790 1.00 88.81 98 GLU A C 1
ATOM 779 O O . GLU A 1 98 ? 17.905 3.929 -31.771 1.00 88.81 98 GLU A O 1
ATOM 784 N N . ALA A 1 99 ? 19.041 5.424 -30.563 1.00 90.25 99 ALA A N 1
ATOM 785 C CA . ALA A 1 99 ? 20.259 5.319 -31.356 1.00 90.25 99 ALA A CA 1
ATOM 786 C C . ALA A 1 99 ? 21.004 4.037 -30.972 1.00 90.25 99 ALA A C 1
ATOM 788 O O . ALA A 1 99 ? 21.305 3.841 -29.797 1.00 90.25 99 ALA A O 1
ATOM 789 N N . ASP A 1 100 ? 21.323 3.188 -31.947 1.00 90.50 100 ASP A N 1
ATOM 790 C CA . ASP A 1 100 ? 22.061 1.954 -31.692 1.00 90.50 100 ASP A CA 1
ATOM 791 C C . ASP A 1 100 ? 23.541 2.253 -31.368 1.00 90.50 100 ASP A C 1
ATOM 793 O O . ASP A 1 100 ? 24.273 2.745 -32.240 1.00 90.50 100 ASP A O 1
ATOM 797 N N . PRO A 1 101 ? 24.038 1.901 -30.165 1.00 87.25 101 PRO A N 1
ATOM 798 C CA . PRO A 1 101 ? 25.426 2.144 -29.787 1.00 87.25 101 PRO A CA 1
ATOM 799 C C . PRO A 1 101 ? 26.462 1.424 -30.665 1.00 87.25 101 PRO A C 1
ATOM 801 O O . PRO A 1 101 ? 27.637 1.801 -30.706 1.00 87.25 101 PRO A O 1
ATOM 804 N N . GLN A 1 102 ? 26.067 0.348 -31.346 1.00 88.25 102 GLN A N 1
ATOM 805 C CA . GLN A 1 102 ? 26.950 -0.447 -32.194 1.00 88.25 102 GLN A CA 1
ATOM 806 C C . GLN A 1 102 ? 27.053 0.098 -33.621 1.00 88.25 102 GLN A C 1
ATOM 808 O O . GLN A 1 102 ? 28.077 -0.127 -34.281 1.00 88.25 102 GLN A O 1
ATOM 813 N N . HIS A 1 103 ? 26.042 0.843 -34.068 1.00 89.25 103 HIS A N 1
ATOM 814 C CA . HIS A 1 103 ? 25.846 1.239 -35.460 1.00 89.25 103 HIS A CA 1
ATOM 815 C C . HIS A 1 103 ? 25.915 2.758 -35.650 1.00 89.25 103 HIS A C 1
ATOM 817 O O . HIS A 1 103 ? 24.994 3.393 -36.165 1.00 89.25 103 HIS A O 1
ATOM 823 N N . PHE A 1 104 ? 27.063 3.329 -35.286 1.00 90.25 104 PHE A N 1
ATOM 824 C CA . PHE A 1 104 ? 27.431 4.691 -35.661 1.00 90.25 104 PHE A CA 1
ATOM 825 C C . PHE A 1 104 ? 28.220 4.708 -36.965 1.00 90.25 104 PHE A C 1
ATOM 827 O O . PHE A 1 104 ? 29.178 3.948 -37.142 1.00 90.25 104 PHE A O 1
ATOM 834 N N . TYR A 1 105 ? 27.868 5.629 -37.852 1.00 89.19 105 TYR A N 1
ATOM 835 C CA . TYR A 1 105 ? 28.501 5.790 -39.150 1.00 89.19 105 TYR A CA 1
ATOM 836 C C . TYR A 1 105 ? 28.936 7.231 -39.380 1.00 89.19 105 TYR A C 1
ATOM 838 O O . TYR A 1 105 ? 28.294 8.186 -38.950 1.00 89.19 105 TYR A O 1
ATOM 846 N N . VAL A 1 106 ? 30.054 7.365 -40.085 1.00 88.31 106 VAL A N 1
ATOM 847 C CA . VAL A 1 106 ? 30.640 8.635 -40.498 1.00 88.31 106 VAL A CA 1
ATOM 848 C C . VAL A 1 106 ? 30.487 8.760 -42.004 1.00 88.31 106 VAL A C 1
ATOM 850 O O . VAL A 1 106 ? 30.969 7.915 -42.766 1.00 88.31 106 VAL A O 1
ATOM 853 N N . LEU A 1 107 ? 29.834 9.835 -42.425 1.00 84.25 107 LEU A N 1
ATOM 854 C CA . LEU A 1 107 ? 29.696 10.243 -43.810 1.00 84.25 107 LEU A CA 1
ATOM 855 C C . LEU A 1 107 ? 30.692 11.366 -44.088 1.00 84.25 107 LEU A C 1
ATOM 857 O O . LEU A 1 107 ? 30.628 12.444 -43.497 1.00 84.25 107 LEU A O 1
ATOM 861 N N . LYS A 1 108 ? 31.648 11.101 -44.982 1.00 79.12 108 LYS A N 1
ATOM 862 C CA . LYS A 1 108 ? 32.638 12.102 -45.391 1.00 79.12 108 LYS A CA 1
ATOM 863 C C . LYS A 1 108 ? 32.008 13.039 -46.413 1.00 79.12 108 LYS A C 1
ATOM 865 O O . LYS A 1 108 ? 31.684 12.616 -47.523 1.00 79.12 108 LYS A O 1
ATOM 870 N N . VAL A 1 109 ? 31.834 14.300 -46.029 1.00 72.19 109 VAL A N 1
ATOM 871 C CA . VAL A 1 109 ? 31.349 15.357 -46.912 1.00 72.19 109 VAL A CA 1
ATOM 872 C C . VAL A 1 109 ? 32.581 16.023 -47.512 1.00 72.19 109 VAL A C 1
ATOM 874 O O . VAL A 1 109 ? 33.291 16.756 -46.838 1.00 72.19 109 VAL A O 1
ATOM 877 N N . ASN A 1 110 ? 32.891 15.741 -48.775 1.00 68.06 110 ASN A N 1
ATOM 878 C CA . ASN A 1 110 ? 33.939 16.503 -49.456 1.00 68.06 110 ASN A CA 1
ATOM 879 C C . ASN A 1 110 ? 33.408 17.919 -49.721 1.00 68.06 110 ASN A C 1
ATOM 881 O O . ASN A 1 110 ? 32.268 18.042 -50.158 1.00 68.06 110 ASN A O 1
ATOM 885 N N . GLY A 1 111 ? 34.225 18.958 -49.520 1.00 59.25 111 GLY A N 1
ATOM 886 C CA . GLY A 1 111 ? 33.826 20.379 -49.546 1.00 59.25 111 GLY A CA 1
ATOM 887 C C . GLY A 1 111 ? 33.037 20.906 -50.762 1.00 59.25 111 GLY A C 1
ATOM 888 O O . GLY A 1 111 ? 32.475 21.989 -50.668 1.00 59.25 111 GLY A O 1
ATOM 889 N N . ASN A 1 112 ? 32.919 20.148 -51.861 1.00 60.00 112 ASN A N 1
ATOM 890 C CA . ASN A 1 112 ? 32.083 20.485 -53.028 1.00 60.00 112 ASN A CA 1
ATOM 891 C C . ASN A 1 112 ? 30.754 19.701 -53.108 1.00 60.00 112 ASN A C 1
ATOM 893 O O . ASN A 1 112 ? 30.003 19.860 -54.069 1.00 60.00 112 ASN A O 1
ATOM 897 N N . ASN A 1 113 ? 30.467 18.813 -52.153 1.00 59.22 113 ASN A N 1
ATOM 898 C CA . ASN A 1 113 ? 29.305 17.930 -52.171 1.00 59.22 113 ASN A CA 1
ATOM 899 C C . ASN A 1 113 ? 28.349 18.292 -51.027 1.00 59.22 113 ASN A C 1
ATOM 901 O O . ASN A 1 113 ? 28.645 18.042 -49.866 1.00 59.22 113 ASN A O 1
ATOM 905 N N . ASN A 1 114 ? 27.145 18.769 -51.349 1.00 61.25 114 ASN A N 1
ATOM 906 C CA . ASN A 1 114 ? 26.070 19.019 -50.375 1.00 61.25 114 ASN A CA 1
ATOM 907 C C . ASN A 1 114 ? 25.406 17.728 -49.849 1.00 61.25 114 ASN A C 1
ATOM 909 O O . ASN A 1 114 ? 24.266 17.755 -49.395 1.00 61.25 114 ASN A O 1
ATOM 913 N N . SER A 1 115 ? 26.091 16.581 -49.899 1.00 64.31 115 SER A N 1
ATOM 914 C CA . SER A 1 115 ? 25.509 15.272 -49.579 1.00 64.31 115 SER A CA 1
ATOM 915 C C . SER A 1 115 ? 25.017 15.156 -48.133 1.00 64.31 115 SER A C 1
ATOM 917 O O . SER A 1 115 ? 24.083 14.408 -47.872 1.00 64.31 115 SER A O 1
ATOM 919 N N . GLY A 1 116 ? 25.606 15.917 -47.204 1.00 62.25 116 GLY A N 1
ATOM 920 C CA . GLY A 1 116 ? 25.145 15.987 -45.813 1.00 62.25 116 GLY A CA 1
ATOM 921 C C . GLY A 1 116 ? 23.834 16.760 -45.623 1.00 62.25 116 GLY A C 1
ATOM 922 O O . GLY A 1 116 ? 23.126 16.500 -44.662 1.00 62.25 116 GLY A O 1
ATOM 923 N N . LYS A 1 117 ? 23.471 17.659 -46.552 1.00 68.31 117 LYS A N 1
ATOM 924 C CA . LYS A 1 117 ? 22.247 18.483 -46.480 1.00 68.31 117 LYS A CA 1
ATOM 925 C C . LYS A 1 117 ? 20.970 17.681 -46.758 1.00 68.31 117 LYS A C 1
ATOM 927 O O . LYS A 1 117 ? 19.874 18.135 -46.464 1.00 68.31 117 LYS A O 1
ATOM 932 N N . PHE A 1 118 ? 21.121 16.500 -47.344 1.00 73.56 118 PHE A N 1
ATOM 933 C CA . PHE A 1 118 ? 20.025 15.605 -47.696 1.00 73.56 118 PHE A CA 1
ATOM 934 C C . PHE A 1 118 ? 19.617 14.672 -46.552 1.00 73.56 118 PHE A C 1
ATOM 936 O O . PHE A 1 118 ? 18.595 14.001 -46.666 1.00 73.56 118 PHE A O 1
ATOM 943 N N . LEU A 1 119 ? 20.403 14.604 -45.472 1.00 78.00 119 LEU A N 1
ATOM 944 C CA . LEU A 1 119 ? 20.120 13.766 -44.311 1.00 78.00 119 LEU A CA 1
ATOM 945 C C . LEU A 1 119 ? 19.539 14.613 -43.189 1.00 78.00 119 LEU A C 1
ATOM 947 O O . LEU A 1 119 ? 20.218 15.487 -42.654 1.00 78.00 119 LEU A O 1
ATOM 951 N N . ASN A 1 120 ? 18.317 14.282 -42.789 1.00 82.25 120 ASN A N 1
ATOM 952 C CA . ASN A 1 120 ? 17.673 14.913 -41.654 1.00 82.25 120 ASN A CA 1
ATOM 953 C C . ASN A 1 120 ? 17.805 14.009 -40.433 1.00 82.25 120 ASN A C 1
ATOM 955 O O . ASN A 1 120 ? 17.308 12.878 -40.402 1.00 82.25 120 ASN A O 1
ATOM 959 N N . LEU A 1 121 ? 18.544 14.516 -39.447 1.00 83.50 121 LEU A N 1
ATOM 960 C CA . LEU A 1 121 ? 18.841 13.836 -38.195 1.00 83.50 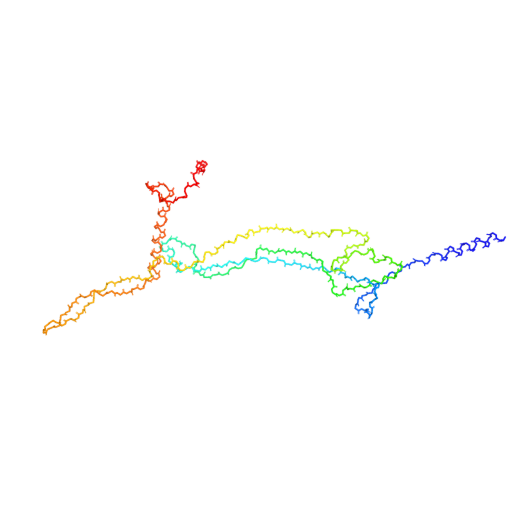121 LEU A CA 1
ATOM 961 C C . LEU A 1 121 ? 17.974 14.401 -37.069 1.00 83.50 121 LEU A C 1
ATOM 963 O O . LEU A 1 121 ? 17.702 15.598 -37.025 1.00 83.50 121 LEU A O 1
ATOM 967 N N . ASN A 1 122 ? 17.575 13.539 -36.137 1.00 82.44 122 ASN A N 1
ATOM 968 C CA . ASN A 1 122 ? 16.983 13.971 -34.872 1.00 82.44 122 ASN A CA 1
ATOM 969 C C . ASN A 1 122 ? 18.068 14.538 -33.932 1.00 82.44 122 ASN A C 1
ATOM 971 O O . ASN A 1 122 ? 19.256 14.294 -34.137 1.00 82.44 122 ASN A O 1
ATOM 975 N N . GLU A 1 123 ? 17.670 15.175 -32.829 1.00 82.31 123 GLU A N 1
ATOM 976 C CA . GLU A 1 123 ? 18.550 15.624 -31.734 1.00 82.31 123 GLU A CA 1
ATOM 977 C C . GLU A 1 123 ? 19.451 14.496 -31.196 1.00 82.31 123 GLU A C 1
ATOM 979 O O . GLU A 1 123 ? 20.562 14.735 -30.734 1.00 82.31 123 GLU A O 1
ATOM 984 N N . LYS A 1 124 ? 18.995 13.241 -31.310 1.00 80.56 124 LYS A N 1
ATOM 985 C CA . LYS A 1 124 ? 19.743 12.030 -30.932 1.00 80.56 124 LYS A CA 1
ATOM 986 C C . LYS A 1 124 ? 20.713 11.516 -32.012 1.00 80.56 124 LYS A C 1
ATOM 988 O O . LYS A 1 124 ? 21.280 10.442 -31.848 1.00 80.56 124 LYS A O 1
ATOM 993 N N . GLY A 1 125 ? 20.863 12.214 -33.139 1.00 82.50 125 GLY A N 1
ATOM 994 C CA . GLY A 1 125 ? 21.721 11.803 -34.259 1.00 82.50 125 GLY A CA 1
ATOM 995 C C . GLY A 1 125 ? 21.190 10.623 -35.086 1.00 82.50 125 GLY A C 1
ATOM 996 O O . GLY A 1 125 ? 21.941 10.036 -35.862 1.00 82.50 125 GLY A O 1
ATOM 997 N N . ILE A 1 126 ? 19.915 10.257 -34.924 1.00 86.94 126 ILE A N 1
ATOM 998 C CA . ILE A 1 126 ? 19.245 9.180 -35.674 1.00 86.94 126 ILE A CA 1
ATOM 999 C C . ILE A 1 126 ? 18.737 9.730 -37.008 1.00 86.94 126 ILE A C 1
ATOM 1001 O O . ILE A 1 126 ? 18.165 10.820 -37.030 1.00 86.94 126 ILE A O 1
ATOM 1005 N N . ILE A 1 127 ? 18.888 8.973 -38.098 1.00 86.00 127 ILE A N 1
ATOM 1006 C CA . ILE A 1 127 ? 18.299 9.332 -39.398 1.00 86.00 127 ILE A CA 1
ATOM 1007 C C . ILE A 1 127 ? 16.769 9.250 -39.319 1.00 86.00 127 ILE A C 1
ATOM 1009 O O . ILE A 1 127 ? 16.217 8.179 -39.080 1.00 86.00 127 ILE A O 1
ATOM 1013 N N . VAL A 1 128 ? 16.095 10.379 -39.556 1.00 80.44 128 VAL A N 1
ATOM 1014 C CA . VAL A 1 128 ? 14.624 10.485 -39.581 1.00 80.44 128 VAL A CA 1
ATOM 1015 C C . VAL A 1 128 ? 14.093 10.508 -41.012 1.00 80.44 128 VAL A C 1
ATOM 1017 O O . VAL A 1 128 ? 13.028 9.961 -41.284 1.00 80.44 128 VAL A O 1
ATOM 1020 N N . GLY A 1 129 ? 14.839 11.106 -41.942 1.00 78.00 129 GLY A N 1
ATOM 1021 C CA . GLY A 1 129 ? 14.413 11.218 -43.332 1.00 78.00 129 GLY A CA 1
ATOM 1022 C C . GLY A 1 129 ? 15.530 11.635 -44.279 1.00 78.00 129 GLY A C 1
ATOM 1023 O O . GLY A 1 129 ? 16.560 12.173 -43.867 1.00 78.00 129 GLY A O 1
ATOM 1024 N N . LEU A 1 130 ? 15.303 11.376 -45.566 1.00 78.62 130 LEU A N 1
ATOM 1025 C CA . LEU A 1 130 ? 16.148 11.824 -46.667 1.00 78.62 130 LEU A CA 1
ATOM 1026 C C . LEU A 1 130 ? 15.376 12.875 -47.476 1.00 78.62 130 LEU A C 1
ATOM 1028 O O . LEU A 1 130 ? 14.210 12.647 -47.797 1.00 78.62 130 LEU A O 1
ATOM 1032 N N . ASN A 1 131 ? 16.002 14.003 -47.814 1.00 76.19 131 ASN A N 1
ATOM 1033 C CA . ASN A 1 131 ? 15.437 15.055 -48.677 1.00 76.19 131 ASN A CA 1
ATOM 1034 C C . ASN A 1 131 ? 14.071 15.605 -48.230 1.00 76.19 131 ASN A C 1
ATOM 1036 O O . ASN A 1 131 ? 13.241 15.946 -49.070 1.00 76.19 131 ASN A O 1
ATOM 1040 N N . SER A 1 132 ? 13.795 15.635 -46.930 1.00 71.88 132 SER A N 1
ATOM 1041 C CA . SER A 1 132 ? 12.435 15.858 -46.430 1.00 71.88 132 SER A CA 1
ATOM 1042 C C . SER A 1 132 ? 12.421 16.702 -45.170 1.00 71.88 132 SER A C 1
ATOM 1044 O O . SER A 1 132 ? 12.967 16.295 -44.152 1.00 71.88 132 SER A O 1
ATOM 1046 N N . ASP A 1 133 ? 11.743 17.847 -45.220 1.00 63.53 133 ASP A N 1
ATOM 1047 C CA . ASP A 1 133 ? 11.568 18.781 -44.103 1.00 63.53 133 ASP A CA 1
ATOM 1048 C C . ASP A 1 133 ? 10.629 18.195 -43.031 1.00 63.53 133 ASP A C 1
ATOM 1050 O O . ASP A 1 133 ? 9.463 18.567 -42.887 1.00 63.53 133 ASP A O 1
ATOM 1054 N N . PHE A 1 134 ? 11.118 17.213 -42.276 1.00 56.78 134 PHE A N 1
ATOM 1055 C CA . PHE A 1 134 ? 10.363 16.585 -41.200 1.00 56.78 134 PHE A CA 1
ATOM 1056 C C . PHE A 1 134 ? 10.319 17.497 -39.969 1.00 56.78 134 PHE A C 1
ATOM 1058 O O . PHE A 1 134 ? 11.179 17.446 -39.098 1.00 56.78 134 PHE A O 1
ATOM 1065 N N . SER A 1 135 ? 9.264 18.309 -39.877 1.00 54.62 135 SER A N 1
ATOM 1066 C CA . SER A 1 135 ? 8.903 19.072 -38.670 1.00 54.62 135 SER A CA 1
ATOM 1067 C C . SER A 1 135 ? 8.086 18.261 -37.654 1.00 54.62 135 SER A C 1
ATOM 1069 O O . SER A 1 135 ? 7.776 18.759 -36.573 1.00 54.62 135 SER A O 1
ATOM 1071 N N . LYS A 1 136 ? 7.709 17.015 -37.974 1.00 54.62 136 LYS A N 1
ATOM 1072 C CA . LYS A 1 136 ? 6.886 16.161 -37.107 1.00 54.62 136 LYS A CA 1
ATOM 1073 C C . LYS A 1 136 ? 7.336 14.708 -37.202 1.00 54.62 136 LYS A C 1
ATOM 1075 O O . LYS A 1 136 ? 7.077 14.037 -38.196 1.00 54.62 136 LYS A O 1
ATOM 1080 N N . CYS A 1 137 ? 7.983 14.219 -36.148 1.00 50.03 137 CYS A N 1
ATOM 1081 C CA . CYS A 1 137 ? 7.978 12.786 -35.870 1.00 50.03 137 CYS A CA 1
ATOM 1082 C C . CYS A 1 137 ? 6.538 12.385 -35.494 1.00 50.03 137 CYS A C 1
ATOM 1084 O O . CYS A 1 137 ? 5.855 13.184 -34.846 1.00 50.03 137 CYS A O 1
ATOM 1086 N N . PRO A 1 138 ? 6.043 11.197 -35.885 1.00 51.75 138 PRO A N 1
ATOM 1087 C CA . PRO A 1 138 ? 4.754 10.719 -35.410 1.00 51.75 138 PRO A CA 1
ATOM 1088 C C . PRO A 1 138 ? 4.837 10.589 -33.890 1.00 51.75 138 PRO A C 1
ATOM 1090 O O . PRO A 1 138 ? 5.610 9.796 -33.353 1.00 51.75 138 PRO A O 1
ATOM 1093 N N . ASN A 1 139 ? 4.083 11.439 -33.198 1.00 46.03 139 ASN A N 1
ATOM 1094 C CA . ASN A 1 139 ? 3.906 11.340 -31.763 1.00 46.03 139 ASN A CA 1
ATOM 1095 C C . ASN A 1 139 ? 3.269 9.981 -31.491 1.00 46.03 139 ASN A C 1
ATOM 1097 O O . ASN A 1 139 ? 2.177 9.708 -31.986 1.00 46.03 139 ASN A O 1
ATOM 1101 N N . ASN A 1 140 ? 3.973 9.138 -30.738 1.00 51.34 140 ASN A N 1
ATOM 1102 C CA . ASN A 1 140 ? 3.444 7.885 -30.219 1.00 51.34 140 ASN A CA 1
ATOM 1103 C C . ASN A 1 140 ? 2.045 8.153 -29.653 1.00 51.34 140 ASN A C 1
ATOM 1105 O O . ASN A 1 140 ? 1.893 9.039 -28.812 1.00 51.34 140 ASN A O 1
ATOM 1109 N N . GLU A 1 141 ? 1.034 7.436 -30.138 1.00 50.59 141 GLU A N 1
ATOM 1110 C CA . GLU A 1 141 ? -0.337 7.582 -29.659 1.00 50.59 141 GLU A CA 1
ATOM 1111 C C . GLU A 1 141 ? -0.386 7.219 -28.170 1.00 50.59 141 GLU A C 1
ATOM 1113 O O . GLU A 1 141 ? -0.381 6.057 -27.762 1.00 50.59 141 GLU A O 1
ATOM 1118 N N . GLU A 1 142 ? -0.362 8.242 -27.321 1.00 49.03 142 GLU A N 1
ATOM 1119 C CA . GLU A 1 142 ? -0.523 8.084 -25.890 1.00 49.03 142 GLU A CA 1
ATOM 1120 C C . GLU A 1 142 ? -2.009 7.961 -25.571 1.00 49.03 142 GLU A C 1
ATOM 1122 O O . GLU A 1 142 ? -2.717 8.954 -25.402 1.00 49.03 142 GLU A O 1
ATOM 1127 N N . THR A 1 143 ? -2.492 6.731 -25.412 1.00 42.06 143 THR A N 1
ATOM 1128 C CA . THR A 1 143 ? -3.764 6.503 -24.726 1.00 42.06 143 THR A CA 1
ATOM 1129 C C . THR A 1 143 ? -3.577 6.812 -23.241 1.00 42.06 143 THR A C 1
ATOM 1131 O O . THR A 1 143 ? -3.157 5.967 -22.447 1.00 42.06 143 THR A O 1
ATOM 1134 N N . ASN A 1 144 ? -3.843 8.063 -22.872 1.00 44.59 144 ASN A N 1
ATOM 1135 C CA . ASN A 1 144 ? -3.918 8.513 -21.491 1.00 44.59 144 ASN A CA 1
ATOM 1136 C C . ASN A 1 144 ? -5.293 8.155 -20.924 1.00 44.59 144 ASN A C 1
ATOM 1138 O O . ASN A 1 144 ? -6.289 8.809 -21.226 1.00 44.59 144 ASN A O 1
ATOM 1142 N N . ILE A 1 145 ? -5.348 7.136 -20.067 1.00 49.78 145 ILE A N 1
ATOM 1143 C CA . ILE A 1 145 ? -6.498 6.933 -19.186 1.00 49.78 145 ILE A CA 1
ATOM 1144 C C . ILE A 1 145 ? -6.092 7.462 -17.815 1.00 49.78 145 ILE A C 1
ATOM 1146 O O . ILE A 1 145 ? -5.341 6.826 -17.077 1.00 49.78 145 ILE A O 1
ATOM 1150 N N . ASN A 1 146 ? -6.571 8.664 -17.496 1.00 46.88 146 ASN A N 1
ATOM 1151 C CA . ASN A 1 146 ? -6.425 9.267 -16.177 1.00 46.88 146 ASN A CA 1
ATOM 1152 C C . ASN A 1 146 ? -7.266 8.470 -15.172 1.00 46.88 146 ASN A C 1
ATOM 1154 O O . ASN A 1 146 ? -8.451 8.743 -14.978 1.00 46.88 146 ASN A O 1
ATOM 1158 N N . LEU A 1 147 ? -6.658 7.482 -14.514 1.00 47.56 147 LEU A N 1
ATOM 1159 C CA . LEU A 1 147 ? -7.268 6.864 -13.346 1.00 47.56 147 LEU A CA 1
ATOM 1160 C C . LEU A 1 147 ? -7.014 7.780 -12.145 1.00 47.56 147 LEU A C 1
ATOM 1162 O O . LEU A 1 147 ? -5.929 7.798 -11.570 1.00 47.56 147 LEU A O 1
ATOM 1166 N N . LEU A 1 148 ? -8.026 8.605 -11.861 1.00 48.81 148 LEU A N 1
ATOM 1167 C CA . LEU A 1 148 ? -8.180 9.513 -10.721 1.00 48.81 148 LEU A CA 1
ATOM 1168 C C . LEU A 1 148 ? -7.223 9.213 -9.557 1.00 48.81 148 LEU A C 1
ATOM 1170 O O . LEU A 1 148 ? -7.507 8.387 -8.688 1.00 48.81 148 LEU A O 1
ATOM 1174 N N . LYS A 1 149 ? -6.132 9.981 -9.475 1.00 50.38 149 LYS A N 1
ATOM 1175 C CA . LYS A 1 149 ? -5.348 10.123 -8.249 1.00 50.38 149 LYS A CA 1
ATOM 1176 C C . LYS A 1 149 ? -6.141 10.998 -7.283 1.00 50.38 149 LYS A C 1
ATOM 1178 O O . LYS A 1 149 ? -5.862 12.180 -7.103 1.00 50.38 149 LYS A O 1
ATOM 1183 N N . LYS A 1 150 ? -7.188 10.432 -6.683 1.00 52.25 150 LYS A N 1
ATOM 1184 C CA . LYS A 1 150 ? -7.762 11.024 -5.483 1.00 52.25 150 LYS A CA 1
ATOM 1185 C C . LYS A 1 150 ? -6.776 10.717 -4.370 1.00 52.25 150 LYS A C 1
ATOM 1187 O O . LYS A 1 150 ? -6.700 9.589 -3.896 1.00 52.25 150 LYS A O 1
ATOM 1192 N N . GLU A 1 151 ? -5.978 11.710 -3.999 1.00 46.62 151 GLU A N 1
ATOM 1193 C CA . GLU A 1 151 ? -5.244 11.672 -2.741 1.00 46.62 151 GLU A CA 1
ATOM 1194 C C . GLU A 1 151 ? -6.280 11.666 -1.619 1.00 46.62 151 GLU A C 1
ATOM 1196 O O . GLU A 1 151 ? -6.706 12.701 -1.102 1.00 46.62 151 GLU A O 1
ATOM 1201 N N . GLU A 1 152 ? -6.766 10.478 -1.276 1.00 53.41 152 GLU A N 1
ATOM 1202 C CA . GLU A 1 152 ? -7.467 10.288 -0.027 1.00 53.41 152 GLU A CA 1
ATOM 1203 C C . GLU A 1 152 ? -6.428 10.530 1.057 1.00 53.41 152 GLU A C 1
ATOM 1205 O O . GLU A 1 152 ? -5.555 9.702 1.310 1.00 53.41 152 GLU A O 1
ATOM 1210 N N . LYS A 1 153 ? -6.471 11.731 1.646 1.00 43.69 153 LYS A N 1
ATOM 1211 C CA . LYS A 1 153 ? -5.774 12.039 2.891 1.00 43.69 153 LYS A CA 1
ATOM 1212 C C . LYS A 1 153 ? -6.071 10.891 3.844 1.00 43.69 153 LYS A C 1
ATOM 1214 O O . LYS A 1 153 ? -7.184 10.801 4.364 1.00 43.69 153 LYS A O 1
ATOM 1219 N N . TYR A 1 154 ? -5.087 10.021 4.049 1.00 49.47 154 TYR A N 1
ATOM 1220 C CA . TYR A 1 154 ? -5.166 8.988 5.060 1.00 49.47 154 TYR A CA 1
ATOM 1221 C C . TYR A 1 154 ? -5.388 9.714 6.380 1.00 49.47 154 TYR A C 1
ATOM 1223 O O . TYR A 1 154 ? -4.500 10.398 6.894 1.00 49.47 154 TYR A O 1
ATOM 1231 N N . LEU A 1 155 ? -6.615 9.634 6.895 1.00 50.69 155 LEU A N 1
ATOM 1232 C CA . LEU A 1 155 ? -6.896 9.996 8.269 1.00 50.69 155 LEU A CA 1
ATOM 1233 C C . LEU A 1 155 ? -6.020 9.066 9.093 1.00 50.69 155 LEU A C 1
ATOM 1235 O O . LEU A 1 155 ? -6.312 7.879 9.220 1.00 50.69 155 LEU A O 1
ATOM 1239 N N . SER A 1 156 ? -4.905 9.598 9.591 1.00 51.59 156 SER A N 1
ATOM 1240 C CA . SER A 1 156 ? -4.137 8.916 10.613 1.00 51.59 156 SER A CA 1
ATOM 1241 C C . SER A 1 156 ? -5.115 8.678 11.750 1.00 51.59 156 SER A C 1
ATOM 1243 O O . SER A 1 156 ? -5.589 9.629 12.381 1.00 51.59 156 SER A O 1
ATOM 1245 N N . TYR A 1 157 ? -5.483 7.413 11.955 1.00 57.19 157 TYR A N 1
ATOM 1246 C CA . TYR A 1 157 ? -6.254 6.969 13.106 1.00 57.19 157 TYR A CA 1
ATOM 1247 C C . TYR A 1 157 ? -5.338 7.061 14.330 1.00 57.19 157 TYR A C 1
ATOM 1249 O O . TYR A 1 157 ? -4.986 6.061 14.949 1.00 57.19 157 TYR A O 1
ATOM 1257 N N . GLY A 1 158 ? -4.883 8.277 14.646 1.00 51.47 158 GLY A N 1
ATOM 1258 C CA . GLY A 1 158 ? -4.216 8.571 15.895 1.00 51.47 158 GLY A CA 1
ATOM 1259 C C . GLY A 1 158 ? -5.133 8.166 17.041 1.00 51.47 158 GLY A C 1
ATOM 1260 O O . GLY A 1 158 ? -6.356 8.109 16.883 1.00 51.47 158 GLY A O 1
ATOM 1261 N N . ASN A 1 159 ? -4.536 7.875 18.195 1.00 54.94 159 ASN A N 1
ATOM 1262 C CA . ASN A 1 159 ? -5.247 7.550 19.428 1.00 54.94 159 ASN A CA 1
ATOM 1263 C C . ASN A 1 159 ? -6.095 8.749 19.898 1.00 54.94 159 ASN A C 1
ATOM 1265 O O . ASN A 1 159 ? -5.752 9.451 20.844 1.00 54.94 159 ASN A O 1
ATOM 1269 N N . LEU A 1 160 ? -7.229 8.986 19.236 1.00 58.53 160 LEU A N 1
ATOM 1270 C CA . LEU A 1 160 ? -8.234 9.989 19.572 1.00 58.53 160 LEU A CA 1
ATOM 1271 C C . LEU A 1 160 ? -9.122 9.452 20.691 1.00 58.53 160 LEU A C 1
ATOM 1273 O O . LEU A 1 160 ? -10.348 9.392 20.571 1.00 58.53 160 LEU A O 1
ATOM 1277 N N . ASN A 1 161 ? -8.504 9.014 21.786 1.00 59.44 161 ASN A N 1
ATOM 1278 C CA . ASN A 1 161 ? -9.264 8.601 22.948 1.00 59.44 161 ASN A CA 1
ATOM 1279 C C . ASN A 1 161 ? -9.841 9.870 23.592 1.00 59.44 161 ASN A C 1
ATOM 1281 O O . ASN A 1 161 ? -9.174 10.573 24.341 1.00 59.44 161 ASN A O 1
ATOM 1285 N N . ILE A 1 162 ? -11.095 10.188 23.257 1.00 61.94 162 ILE A N 1
ATOM 1286 C CA . ILE A 1 162 ? -11.825 11.366 23.762 1.00 61.94 162 ILE A CA 1
ATOM 1287 C C . ILE A 1 162 ? -11.995 11.291 25.294 1.00 61.94 162 ILE A C 1
ATOM 1289 O O . ILE A 1 162 ? -12.248 12.298 25.954 1.00 61.94 162 ILE A O 1
ATOM 1293 N N . LYS A 1 163 ? -11.861 10.095 25.878 1.00 66.88 163 LYS A N 1
ATOM 1294 C CA . LYS A 1 163 ? -11.995 9.840 27.313 1.00 66.88 163 LYS A CA 1
ATOM 1295 C C . LYS A 1 163 ? -10.716 9.256 27.903 1.00 66.88 163 LYS A C 1
ATOM 1297 O O . LYS A 1 163 ? -9.985 8.528 27.237 1.00 66.88 163 LYS A O 1
ATOM 1302 N N . LYS A 1 164 ? -10.486 9.549 29.189 1.00 71.88 164 LYS A N 1
ATOM 1303 C CA . LYS A 1 164 ? -9.382 8.974 29.969 1.00 71.88 164 LYS A CA 1
ATOM 1304 C C . LYS A 1 164 ? -9.469 7.446 29.959 1.00 71.88 164 LYS A C 1
ATOM 1306 O O . LYS A 1 164 ? -10.532 6.884 30.216 1.00 71.88 164 LYS A O 1
ATOM 1311 N N . ASN A 1 165 ? -8.330 6.792 29.737 1.00 72.56 165 ASN A N 1
ATOM 1312 C CA . ASN A 1 165 ? -8.200 5.331 29.771 1.00 72.56 165 ASN A CA 1
ATOM 1313 C C . ASN A 1 165 ? -8.131 4.749 31.202 1.00 72.56 165 ASN A C 1
ATOM 1315 O O . ASN A 1 165 ? -7.752 3.599 31.425 1.00 72.56 165 ASN A O 1
ATOM 1319 N N . SER A 1 166 ? -8.456 5.563 32.198 1.00 77.00 166 SER A N 1
ATOM 1320 C CA . SER A 1 166 ? -8.408 5.185 33.595 1.00 77.00 166 SER A CA 1
ATOM 1321 C C . SER A 1 166 ? -9.705 5.542 34.298 1.00 77.00 166 SER A C 1
ATOM 1323 O O . SER A 1 166 ? -10.318 6.579 34.036 1.00 77.00 166 SER A O 1
ATOM 1325 N N . GLU A 1 167 ? -10.123 4.654 35.189 1.00 78.88 167 GLU A N 1
ATOM 1326 C CA . GLU A 1 167 ? -11.268 4.837 36.065 1.00 78.88 167 GLU A CA 1
ATOM 1327 C C . GLU A 1 167 ? -10.782 4.885 37.505 1.00 78.88 167 GLU A C 1
ATOM 1329 O O . GLU A 1 167 ? -9.965 4.075 37.940 1.00 78.88 167 GLU A O 1
ATOM 1334 N N . GLU A 1 168 ? -11.279 5.862 38.252 1.00 79.56 168 GLU A N 1
ATOM 1335 C CA . GLU A 1 168 ? -11.024 5.952 39.679 1.00 79.56 168 GLU A CA 1
ATOM 1336 C C . GLU A 1 168 ? -12.019 5.034 40.391 1.00 79.56 168 GLU A C 1
ATOM 1338 O O . GLU A 1 168 ? -13.209 5.342 40.488 1.00 79.56 168 GLU A O 1
ATOM 1343 N N . LYS A 1 169 ? -11.547 3.880 40.863 1.00 82.44 169 LYS A N 1
ATOM 1344 C CA . LYS A 1 169 ? -12.375 2.940 41.615 1.00 82.44 169 LYS A CA 1
ATOM 1345 C C . LYS A 1 169 ? -12.179 3.196 43.106 1.00 82.44 169 LYS A C 1
ATOM 1347 O O . LYS A 1 169 ? -11.056 3.306 43.601 1.00 82.44 169 LYS A O 1
ATOM 1352 N N . LYS A 1 170 ? -13.294 3.320 43.827 1.00 86.00 170 LYS A N 1
ATOM 1353 C CA . LYS A 1 170 ? -13.306 3.437 45.287 1.00 86.00 170 LYS A CA 1
ATOM 1354 C C . LYS A 1 170 ? -13.420 2.041 45.879 1.00 86.00 170 LYS A C 1
ATOM 1356 O O . LYS A 1 170 ? -14.383 1.336 45.596 1.00 86.00 170 LYS A O 1
ATOM 1361 N N . GLU A 1 171 ? -12.451 1.660 46.694 1.00 85.31 171 GLU A N 1
ATOM 1362 C CA . GLU A 1 171 ? -12.482 0.417 47.457 1.00 85.31 171 GLU A CA 1
ATOM 1363 C C . GLU A 1 171 ? -12.462 0.719 48.947 1.00 85.31 171 GLU A C 1
ATOM 1365 O O . GLU A 1 171 ? -11.717 1.578 49.423 1.00 85.31 171 GLU A O 1
ATOM 1370 N N . THR A 1 172 ? -13.310 0.014 49.686 1.00 89.56 172 THR A N 1
ATOM 1371 C CA . THR A 1 172 ? -13.369 0.124 51.139 1.00 89.56 172 THR A CA 1
ATOM 1372 C C . THR A 1 172 ? -12.329 -0.815 51.723 1.00 89.56 172 THR A C 1
ATOM 1374 O O . THR A 1 172 ? -12.495 -2.031 51.710 1.00 89.56 172 THR A O 1
ATOM 1377 N N . VAL A 1 173 ? -11.241 -0.250 52.229 1.00 90.31 173 VAL A N 1
ATOM 1378 C CA . VAL A 1 173 ? -10.168 -0.997 52.880 1.00 90.31 173 VAL A CA 1
ATOM 1379 C C . VAL A 1 173 ? -10.314 -0.854 54.387 1.00 90.31 173 VAL A C 1
ATOM 1381 O O . VAL A 1 173 ? -10.401 0.257 54.909 1.00 90.31 173 VAL A O 1
ATOM 1384 N N . MET A 1 174 ? -10.306 -1.977 55.100 1.00 91.44 174 MET A N 1
ATOM 1385 C CA . MET A 1 174 ? -10.345 -1.980 56.562 1.00 91.44 174 MET A CA 1
ATOM 1386 C C . MET A 1 174 ? -8.980 -1.550 57.107 1.00 91.44 174 MET A C 1
ATOM 1388 O O . MET A 1 174 ? -8.015 -2.314 57.061 1.00 91.44 174 MET A O 1
ATOM 1392 N N . LYS A 1 175 ? -8.881 -0.325 57.632 1.00 89.12 175 LYS A N 1
ATOM 1393 C CA . LYS A 1 175 ? -7.675 0.169 58.306 1.00 89.12 175 LYS A CA 1
ATOM 1394 C C . LYS A 1 175 ? -7.817 -0.081 59.805 1.00 89.12 175 LYS A C 1
ATOM 1396 O O . LYS A 1 175 ? -8.784 0.363 60.416 1.00 89.12 175 LYS A O 1
ATOM 1401 N N . LYS A 1 176 ? -6.855 -0.783 60.412 1.00 91.50 176 LYS A N 1
ATOM 1402 C CA . LYS A 1 176 ? -6.750 -0.859 61.876 1.00 91.50 176 LYS A CA 1
ATOM 1403 C C . LYS A 1 176 ? -6.254 0.490 62.388 1.00 91.50 176 LYS A C 1
ATOM 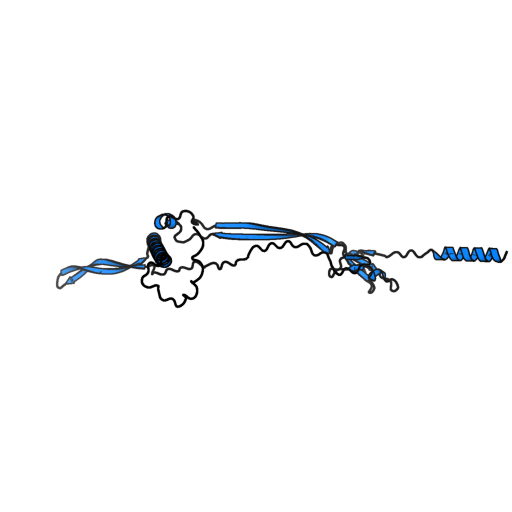1405 O O . LYS A 1 176 ? -5.180 0.938 61.991 1.00 91.50 176 LYS A O 1
ATOM 1410 N N . VAL A 1 177 ? -7.045 1.136 63.230 1.00 89.56 177 VAL A N 1
ATOM 1411 C CA . VAL A 1 177 ? -6.716 2.410 63.870 1.00 89.56 177 VAL A CA 1
ATOM 1412 C C . VAL A 1 177 ? -6.708 2.171 65.373 1.00 89.56 177 VAL A C 1
ATOM 1414 O O . VAL A 1 177 ? -7.605 1.520 65.906 1.00 89.56 177 VAL A O 1
ATOM 1417 N N . ARG A 1 178 ? -5.669 2.649 66.057 1.00 88.69 178 ARG A N 1
ATOM 1418 C CA . ARG A 1 178 ? -5.614 2.610 67.518 1.00 88.69 178 ARG A CA 1
ATOM 1419 C C . ARG A 1 178 ? -6.502 3.725 68.063 1.00 88.69 178 ARG A C 1
ATOM 1421 O O . ARG A 1 178 ? -6.348 4.869 67.642 1.00 88.69 178 ARG A O 1
ATOM 1428 N N . LYS A 1 179 ? -7.414 3.389 68.969 1.00 87.12 179 LYS A N 1
ATOM 1429 C CA . LYS A 1 179 ? -8.233 4.351 69.708 1.00 87.12 179 LYS A CA 1
ATOM 1430 C C . LYS A 1 179 ? -8.081 4.024 71.192 1.00 87.12 179 LYS A C 1
ATOM 1432 O O . LYS A 1 179 ? -8.396 2.910 71.606 1.00 87.12 179 LYS A O 1
ATOM 1437 N N . ASP A 1 180 ? -7.501 4.958 71.938 1.00 88.75 180 ASP A N 1
ATOM 1438 C CA . ASP A 1 180 ? -7.210 4.872 73.374 1.00 88.75 180 ASP A CA 1
ATOM 1439 C C . ASP A 1 180 ? -6.357 3.643 73.758 1.00 88.75 180 ASP A C 1
ATOM 1441 O O . ASP A 1 180 ? -5.126 3.667 73.647 1.00 88.75 180 ASP A O 1
ATOM 1445 N N . THR A 1 181 ? -6.993 2.537 74.146 1.00 86.19 181 THR A N 1
ATOM 1446 C CA . THR A 1 181 ? -6.346 1.299 74.615 1.00 86.19 181 THR A CA 1
ATOM 1447 C C . THR A 1 181 ? -6.507 0.109 73.664 1.00 86.19 181 THR A C 1
ATOM 1449 O O . THR A 1 181 ? -5.872 -0.922 73.875 1.00 86.19 181 THR A O 1
ATOM 1452 N N . SER A 1 182 ? -7.301 0.227 72.591 1.00 84.56 182 SER A N 1
ATOM 1453 C CA . SER A 1 182 ? -7.623 -0.899 71.701 1.00 84.56 182 SER A CA 1
ATOM 1454 C C . SER A 1 182 ? -7.483 -0.571 70.207 1.00 84.56 182 SER A C 1
ATOM 1456 O O . SER A 1 182 ? -7.441 0.588 69.783 1.00 84.56 182 SER A O 1
ATOM 1458 N N . PHE A 1 183 ? -7.366 -1.615 69.378 1.00 89.25 183 PHE A N 1
ATOM 1459 C CA . PHE A 1 183 ? -7.315 -1.491 67.920 1.00 89.25 183 PHE A CA 1
ATOM 1460 C C . PHE A 1 183 ? -8.693 -1.755 67.312 1.00 89.25 183 PHE A C 1
ATOM 1462 O O . PHE A 1 183 ? -9.197 -2.876 67.367 1.00 89.25 183 PHE A O 1
ATOM 1469 N N . VAL A 1 184 ? -9.261 -0.748 66.649 1.00 89.12 184 VAL A N 1
ATOM 1470 C CA . VAL A 1 184 ? -10.557 -0.841 65.964 1.00 89.12 184 VAL A CA 1
ATOM 1471 C C . VAL A 1 184 ? -10.338 -0.860 64.450 1.00 89.12 184 VAL A C 1
ATOM 1473 O O . VAL A 1 184 ? -9.531 -0.099 63.912 1.00 89.12 184 VAL A O 1
ATOM 1476 N N . LYS A 1 185 ? -11.040 -1.744 63.730 1.00 88.12 185 LYS A N 1
ATOM 1477 C CA . LYS A 1 185 ? -11.030 -1.765 62.257 1.00 88.12 185 LYS A CA 1
ATOM 1478 C C . LYS A 1 185 ? -12.052 -0.761 61.733 1.00 88.12 185 LYS A C 1
ATOM 1480 O O . LYS A 1 185 ? -13.247 -0.956 61.919 1.00 88.12 185 LYS A O 1
ATOM 1485 N N . VAL A 1 186 ? -11.583 0.271 61.042 1.00 90.19 186 VAL A N 1
ATOM 1486 C CA . VAL A 1 186 ? -12.441 1.287 60.426 1.00 90.19 186 VAL A CA 1
ATOM 1487 C C . VAL A 1 186 ? -12.426 1.106 58.903 1.00 90.19 186 VAL A C 1
ATOM 1489 O O . VAL A 1 186 ? -11.341 1.000 58.319 1.00 90.19 186 VAL A O 1
ATOM 1492 N N . PRO A 1 187 ? -13.593 1.059 58.236 1.00 91.75 187 PRO A N 1
ATOM 1493 C CA . PRO A 1 187 ? -13.661 1.054 56.781 1.00 91.75 187 PRO A CA 1
ATOM 1494 C C . PRO A 1 187 ? -13.222 2.416 56.232 1.00 91.75 187 PRO A C 1
ATOM 1496 O O . PRO A 1 187 ? -13.812 3.444 56.554 1.00 91.75 187 PRO A O 1
ATOM 1499 N N . ILE A 1 188 ? -12.191 2.439 55.388 1.00 90.06 188 ILE A N 1
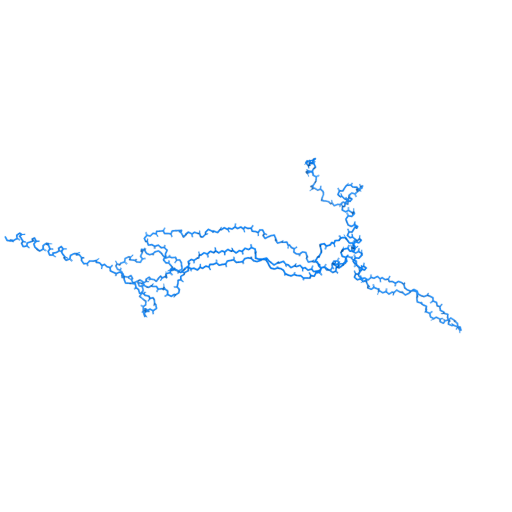ATOM 1500 C CA . ILE A 1 188 ? -11.717 3.659 54.725 1.00 90.06 188 ILE A CA 1
ATOM 1501 C C . ILE A 1 188 ? -11.859 3.498 53.222 1.00 90.06 188 ILE A C 1
ATOM 1503 O O . ILE A 1 188 ? -11.369 2.530 52.644 1.00 90.06 188 ILE A O 1
ATOM 1507 N N . GLN A 1 189 ? -12.484 4.479 52.577 1.00 88.88 189 GLN A N 1
ATOM 1508 C CA . GLN A 1 189 ? -12.551 4.538 51.122 1.00 88.88 189 GLN A CA 1
ATOM 1509 C C . GLN A 1 189 ? -11.189 4.964 50.573 1.00 88.88 189 GLN A C 1
ATOM 1511 O O . GLN A 1 189 ? -10.799 6.126 50.677 1.00 88.88 189 GLN A O 1
ATOM 1516 N N . LYS A 1 190 ? -10.457 4.025 49.978 1.00 85.31 190 LYS A N 1
ATOM 1517 C CA . LYS A 1 190 ? -9.252 4.318 49.208 1.00 85.31 190 LYS A CA 1
ATOM 1518 C C . LYS A 1 190 ? -9.606 4.373 47.732 1.00 85.31 190 LYS A C 1
ATOM 1520 O O . LYS A 1 190 ? -10.304 3.507 47.207 1.00 85.31 190 LYS A O 1
ATOM 1525 N N . LYS A 1 191 ? -9.114 5.406 47.059 1.00 86.25 191 LYS A N 1
ATOM 1526 C CA . LYS A 1 191 ? -9.250 5.550 45.616 1.00 86.25 191 LYS A CA 1
ATOM 1527 C C . LYS A 1 191 ? -8.012 4.975 44.944 1.00 86.25 191 LYS A C 1
ATOM 1529 O O . LYS A 1 191 ? -6.901 5.324 45.335 1.00 86.25 191 LYS A O 1
ATOM 1534 N N . HIS A 1 192 ? -8.198 4.115 43.953 1.00 86.69 192 HIS A N 1
ATOM 1535 C CA . HIS A 1 192 ? -7.106 3.636 43.112 1.00 86.69 192 HIS A CA 1
ATOM 1536 C C . HIS A 1 192 ? -7.473 3.794 41.635 1.00 86.69 192 HIS A C 1
ATOM 1538 O O . HIS A 1 192 ? -8.643 3.739 41.248 1.00 86.69 192 HIS A O 1
ATOM 1544 N N . ILE A 1 193 ? -6.455 4.043 40.813 1.00 85.94 193 ILE A N 1
ATOM 1545 C CA . ILE A 1 193 ? -6.599 4.224 39.371 1.00 85.94 193 ILE A CA 1
ATOM 1546 C C . ILE A 1 193 ? -6.578 2.837 38.726 1.00 85.94 193 ILE A C 1
ATOM 1548 O O . ILE A 1 193 ? -5.551 2.162 38.734 1.00 85.94 193 ILE A O 1
ATOM 1552 N N . LYS A 1 194 ? -7.707 2.411 38.161 1.00 87.00 194 LYS A N 1
ATOM 1553 C CA . LYS A 1 194 ? -7.820 1.185 37.368 1.00 87.00 194 LYS A CA 1
ATOM 1554 C C . LYS A 1 194 ? -7.705 1.543 35.889 1.00 87.00 194 LYS A C 1
ATOM 1556 O O . LYS A 1 194 ? -8.452 2.385 35.395 1.00 87.00 194 LYS A O 1
ATOM 1561 N N . ILE A 1 195 ? -6.790 0.905 35.167 1.00 85.25 195 ILE A N 1
ATOM 1562 C CA . ILE A 1 195 ? -6.711 1.029 33.705 1.00 85.25 195 ILE A CA 1
ATOM 1563 C C . ILE A 1 195 ? -7.839 0.192 33.092 1.00 85.25 195 ILE A C 1
ATOM 1565 O O . ILE A 1 195 ? -8.055 -0.951 33.504 1.00 85.25 195 ILE A O 1
ATOM 1569 N N . LYS A 1 196 ? -8.575 0.753 32.128 1.00 88.00 196 LYS A N 1
ATOM 1570 C CA . LYS A 1 196 ? -9.673 0.034 31.467 1.00 88.00 196 LYS A CA 1
ATOM 1571 C C . LYS A 1 196 ? -9.130 -1.088 30.590 1.00 88.00 196 LYS A C 1
ATOM 1573 O O . LYS A 1 196 ? -8.163 -0.893 29.852 1.00 88.00 196 LYS A O 1
ATOM 1578 N N . SER A 1 197 ? -9.797 -2.236 30.607 1.00 91.25 197 SER A N 1
ATOM 1579 C CA . SER A 1 197 ? -9.496 -3.330 29.677 1.00 91.25 197 SER A CA 1
ATOM 1580 C C . SER A 1 197 ? -9.902 -2.972 28.239 1.00 91.25 197 SER A C 1
ATOM 1582 O O . SER A 1 197 ? -10.819 -2.179 28.027 1.00 91.25 197 SER A O 1
ATOM 1584 N N . LEU A 1 198 ? -9.275 -3.595 27.232 1.00 89.75 198 LEU A N 1
ATOM 1585 C CA . LEU A 1 198 ? -9.624 -3.378 25.815 1.00 89.75 198 LEU A CA 1
ATOM 1586 C C . LEU A 1 198 ? -11.106 -3.650 25.522 1.00 89.75 198 LEU A C 1
ATOM 1588 O O . LEU A 1 198 ? -11.729 -2.935 24.743 1.00 89.75 198 LEU A O 1
ATOM 1592 N N . LYS A 1 199 ? -11.684 -4.651 26.193 1.00 92.50 199 LYS A N 1
ATOM 1593 C CA . LYS A 1 199 ? -13.107 -4.989 26.100 1.00 92.50 199 LYS A CA 1
ATOM 1594 C C . LYS A 1 199 ? -14.001 -3.868 26.646 1.00 92.50 199 LYS A C 1
ATOM 1596 O O . LYS A 1 199 ? -14.945 -3.470 25.970 1.00 92.50 199 LYS A O 1
ATOM 1601 N N . GLU A 1 200 ? -13.706 -3.356 27.845 1.00 91.44 200 GLU A N 1
ATOM 1602 C CA . GLU A 1 200 ? -14.447 -2.234 28.452 1.00 91.44 200 GLU A CA 1
ATOM 1603 C C . GLU A 1 200 ? -14.339 -0.970 27.577 1.00 91.44 200 GLU A C 1
ATOM 1605 O O . GLU A 1 200 ? -15.340 -0.294 27.336 1.00 91.44 200 GLU A O 1
ATOM 1610 N N . GLN A 1 201 ? -13.147 -0.686 27.038 1.00 89.69 201 GLN A N 1
ATOM 1611 C CA . GLN A 1 201 ? -12.927 0.424 26.105 1.00 89.69 201 GLN A CA 1
ATOM 1612 C C . GLN A 1 201 ? -13.737 0.257 24.809 1.00 89.69 201 GLN A C 1
ATOM 1614 O O . GLN A 1 201 ? -14.381 1.205 24.360 1.00 89.69 201 GLN A O 1
ATOM 1619 N N . ALA A 1 202 ? -13.746 -0.944 24.222 1.00 91.75 202 ALA A N 1
ATOM 1620 C CA . ALA A 1 202 ? -14.509 -1.239 23.012 1.00 91.75 202 ALA A CA 1
ATOM 1621 C C . ALA A 1 202 ? -16.022 -1.075 23.234 1.00 91.75 202 ALA A C 1
ATOM 1623 O O . ALA A 1 202 ? -16.717 -0.498 22.395 1.00 91.75 202 ALA A O 1
ATOM 1624 N N . GLU A 1 203 ? -16.533 -1.524 24.382 1.00 93.25 203 GLU A N 1
ATOM 1625 C CA . GLU A 1 203 ? -17.936 -1.345 24.758 1.00 93.25 203 GLU A CA 1
ATOM 1626 C C . GLU A 1 203 ? -18.302 0.139 24.897 1.00 93.25 203 GLU A C 1
ATOM 1628 O O . GLU A 1 203 ? -19.330 0.596 24.388 1.00 93.25 203 GLU A O 1
ATOM 1633 N N . GLU A 1 204 ? -17.449 0.916 25.566 1.00 90.75 204 GLU A N 1
ATOM 1634 C CA . GLU A 1 204 ? -17.628 2.356 25.713 1.00 90.75 204 GLU A CA 1
ATOM 1635 C C . GLU A 1 204 ? -17.615 3.077 24.356 1.00 90.75 204 GLU A C 1
ATOM 1637 O O . GLU A 1 204 ? -18.485 3.919 24.091 1.00 90.75 204 GLU A O 1
ATOM 1642 N N . ALA A 1 205 ? -16.680 2.715 23.474 1.00 90.69 205 ALA A N 1
ATOM 1643 C CA . ALA A 1 205 ? -16.597 3.241 22.118 1.00 90.69 205 ALA A CA 1
ATOM 1644 C C . ALA A 1 205 ? -17.859 2.909 21.306 1.00 90.69 205 ALA A C 1
ATOM 1646 O O . ALA A 1 205 ? -18.436 3.789 20.664 1.00 90.69 205 ALA A O 1
ATOM 1647 N N . ALA A 1 206 ? -18.361 1.676 21.386 1.00 93.56 206 ALA A N 1
ATOM 1648 C CA . ALA A 1 206 ? -19.584 1.269 20.699 1.00 93.56 206 ALA A CA 1
ATOM 1649 C C . ALA A 1 206 ? -20.830 2.003 21.221 1.00 93.56 206 ALA A C 1
ATOM 1651 O O . ALA A 1 206 ? -21.662 2.477 20.434 1.00 93.56 206 ALA A O 1
ATOM 1652 N N . LYS A 1 207 ? -20.939 2.187 22.545 1.00 94.25 207 LYS A N 1
ATOM 1653 C CA . LYS A 1 207 ? -21.978 3.026 23.168 1.00 94.25 207 LYS A CA 1
ATOM 1654 C C . LYS A 1 207 ? -21.906 4.462 22.647 1.00 94.25 207 LYS A C 1
ATOM 1656 O O . LYS A 1 207 ? -22.938 5.065 22.336 1.00 94.25 207 LYS A O 1
ATOM 1661 N N . PHE A 1 208 ? -20.700 5.008 22.498 1.00 91.88 208 PHE A N 1
ATOM 1662 C CA . PHE A 1 208 ? -20.487 6.342 21.946 1.00 91.88 208 PHE A CA 1
ATOM 1663 C C . PHE A 1 208 ? -20.882 6.441 20.464 1.00 91.88 208 PHE A C 1
ATOM 1665 O O . PHE A 1 208 ? -21.640 7.342 20.103 1.00 91.88 208 PHE A O 1
ATOM 1672 N N . ILE A 1 209 ? -20.473 5.488 19.622 1.00 92.19 209 ILE A N 1
ATOM 1673 C CA . ILE A 1 209 ? -20.880 5.406 18.208 1.00 92.19 209 ILE A CA 1
ATOM 1674 C C . ILE A 1 209 ? -22.406 5.347 18.094 1.00 92.19 209 ILE A C 1
ATOM 1676 O O . ILE A 1 209 ? -23.010 6.090 17.320 1.00 92.19 209 ILE A O 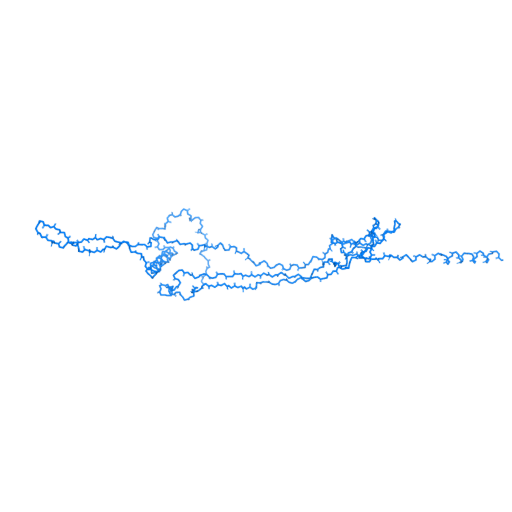1
ATOM 1680 N N . THR A 1 210 ? -23.056 4.525 18.916 1.00 94.44 210 THR A N 1
ATOM 1681 C CA . THR A 1 210 ? -24.519 4.409 18.951 1.00 94.44 210 THR A CA 1
ATOM 1682 C C . THR A 1 210 ? -25.177 5.731 19.350 1.00 94.44 210 THR A C 1
ATOM 1684 O O . THR A 1 210 ? -26.158 6.155 18.737 1.00 94.44 210 THR A O 1
ATOM 1687 N N . LYS A 1 211 ? -24.611 6.442 20.335 1.00 94.44 211 LYS A N 1
ATOM 1688 C CA . LYS A 1 211 ? -25.059 7.785 20.730 1.00 94.44 211 LYS A CA 1
ATOM 1689 C C . LYS A 1 211 ? -24.930 8.786 19.578 1.00 94.44 211 LYS A C 1
ATOM 1691 O O . LYS A 1 211 ? -25.862 9.559 19.353 1.00 94.44 211 LYS A O 1
ATOM 1696 N N . LEU A 1 212 ? -23.821 8.764 18.835 1.00 93.81 212 LEU A N 1
ATOM 1697 C CA . LEU A 1 212 ? -23.621 9.615 17.658 1.00 93.81 212 LEU A CA 1
ATOM 1698 C C . LEU A 1 212 ? -24.617 9.289 16.542 1.00 93.81 212 LEU A C 1
ATOM 1700 O O . LEU A 1 212 ? -25.233 10.206 16.005 1.00 93.81 212 LEU A O 1
ATOM 1704 N N . ARG A 1 213 ? -24.848 8.005 16.244 1.00 94.12 213 ARG A N 1
ATOM 1705 C CA . ARG A 1 213 ? -25.842 7.562 15.250 1.00 94.12 213 ARG A CA 1
ATOM 1706 C C . ARG A 1 213 ? -27.250 8.034 15.612 1.00 94.12 213 ARG A C 1
ATOM 1708 O O . ARG A 1 213 ? -27.918 8.635 14.776 1.00 94.12 213 ARG A O 1
ATOM 1715 N N . LYS A 1 214 ? -27.664 7.864 16.874 1.00 93.56 214 LYS A N 1
ATOM 1716 C CA . LYS A 1 214 ? -28.958 8.361 17.376 1.00 93.56 214 LYS A CA 1
ATOM 1717 C C . LYS A 1 214 ? -29.089 9.879 17.211 1.00 93.56 214 LYS A C 1
ATOM 1719 O O . LYS A 1 214 ? -30.131 10.358 16.774 1.00 93.56 214 LYS A O 1
ATOM 1724 N N . ARG A 1 215 ? -28.039 10.643 17.532 1.00 90.69 215 ARG A N 1
ATOM 1725 C CA . ARG A 1 215 ? -28.020 12.108 17.357 1.00 90.69 215 ARG A CA 1
ATOM 1726 C C . ARG A 1 215 ? -28.084 12.511 15.884 1.00 90.69 215 ARG A C 1
ATOM 1728 O O . ARG A 1 215 ? -28.903 13.355 15.537 1.00 90.69 215 ARG A O 1
ATOM 1735 N N . ARG A 1 216 ? -27.276 11.887 15.020 1.00 90.31 216 ARG A N 1
ATOM 1736 C CA . ARG A 1 216 ? -27.287 12.126 13.568 1.00 90.31 216 ARG A CA 1
ATOM 1737 C C . ARG A 1 216 ? -28.670 11.869 12.980 1.00 90.31 216 ARG A C 1
ATOM 1739 O O . ARG A 1 216 ? -29.164 12.716 12.247 1.00 90.31 216 ARG A O 1
ATOM 1746 N N . PHE A 1 217 ? -29.304 10.758 13.347 1.00 91.88 217 PHE A N 1
ATOM 1747 C CA . PHE A 1 217 ? -30.657 10.436 12.901 1.00 91.88 217 PHE A CA 1
ATOM 1748 C C . PHE A 1 217 ? -31.667 11.504 13.329 1.00 91.88 217 PHE A C 1
ATOM 1750 O O . PHE A 1 217 ? -32.398 12.023 12.494 1.00 91.88 217 PHE A O 1
ATOM 1757 N N . LYS A 1 218 ? -31.663 11.908 14.607 1.00 88.56 218 LYS A N 1
ATOM 1758 C CA . LYS A 1 218 ? -32.549 12.976 15.098 1.00 88.56 218 LYS A CA 1
ATOM 1759 C C . LYS A 1 218 ? -32.328 14.309 14.368 1.00 88.56 218 LYS A C 1
ATOM 1761 O O . LYS A 1 218 ? -33.300 14.997 14.072 1.00 88.56 218 LYS A O 1
ATOM 1766 N N . LEU A 1 219 ? -31.074 14.658 14.054 1.00 86.25 219 LEU A N 1
ATOM 1767 C CA . LEU A 1 219 ? -30.731 15.863 13.284 1.00 86.25 219 LEU A CA 1
ATOM 1768 C C . LEU A 1 219 ? -31.240 15.782 11.841 1.00 86.25 219 LEU A C 1
ATOM 1770 O O . LEU A 1 219 ? -31.790 16.755 11.335 1.00 86.25 219 LEU A O 1
ATOM 1774 N N . GLN A 1 220 ? -31.064 14.635 11.184 1.00 85.69 220 GLN A N 1
ATOM 1775 C CA . GLN A 1 220 ? -31.530 14.416 9.814 1.00 85.69 220 GLN A CA 1
ATOM 1776 C C . GLN A 1 220 ? -33.058 14.399 9.723 1.00 85.69 220 GLN A C 1
ATOM 1778 O O . GLN A 1 220 ? -33.611 14.996 8.809 1.00 85.69 220 GLN A O 1
ATOM 1783 N N . ALA A 1 221 ? -33.730 13.789 10.699 1.00 89.62 221 ALA A N 1
ATOM 1784 C CA . ALA A 1 221 ? -35.186 13.732 10.788 1.00 89.62 221 ALA A CA 1
ATOM 1785 C C . ALA A 1 221 ? -35.829 15.052 11.258 1.00 89.62 221 ALA A C 1
ATOM 1787 O O . ALA A 1 221 ? -37.030 15.076 11.504 1.00 89.62 221 ALA A O 1
ATOM 1788 N N . ALA A 1 222 ? -35.040 16.119 11.452 1.00 77.31 222 ALA A N 1
ATOM 1789 C CA . ALA A 1 222 ? -35.483 17.416 11.970 1.00 77.31 222 ALA A CA 1
ATOM 1790 C C . ALA A 1 222 ? -36.255 17.353 13.309 1.00 77.31 222 ALA A C 1
ATOM 1792 O O . ALA A 1 222 ? -36.949 18.295 13.669 1.00 77.31 222 ALA A O 1
ATOM 1793 N N . LYS A 1 223 ? -36.085 16.283 14.099 1.00 75.31 223 LYS A N 1
ATOM 1794 C CA . LYS A 1 223 ? -36.757 16.072 15.398 1.00 75.31 223 LYS A CA 1
ATOM 1795 C C . LYS A 1 223 ? -36.058 16.795 16.561 1.00 75.31 223 LYS A C 1
ATOM 1797 O O . LYS A 1 223 ? -35.982 16.262 17.666 1.00 75.31 223 LYS A O 1
ATOM 1802 N N . TYR A 1 224 ? -35.452 17.949 16.296 1.00 72.62 224 TYR A N 1
ATOM 1803 C CA . TYR A 1 224 ? -34.829 18.793 17.313 1.00 72.62 224 TYR A CA 1
ATOM 1804 C C . TYR A 1 224 ? -35.554 20.130 17.350 1.00 72.62 224 TYR A C 1
ATOM 1806 O O . TYR A 1 224 ? -35.473 20.884 16.383 1.00 72.62 224 TYR A O 1
ATOM 1814 N N . ASP A 1 225 ? -36.171 20.439 18.489 1.00 71.31 225 ASP A N 1
ATOM 1815 C CA . ASP A 1 225 ? -36.908 21.693 18.711 1.00 71.31 225 ASP A CA 1
ATOM 1816 C C . ASP A 1 225 ? -36.015 22.924 18.507 1.00 71.31 225 ASP A C 1
ATOM 1818 O O . ASP A 1 225 ? -36.443 23.961 18.007 1.00 71.31 225 ASP A O 1
ATOM 1822 N N . LYS A 1 226 ? -34.729 22.790 18.854 1.00 70.38 226 LYS A N 1
ATOM 1823 C CA . LYS A 1 226 ? -33.675 23.757 18.544 1.00 70.38 226 LYS A CA 1
ATOM 1824 C C . LYS A 1 226 ? -32.493 23.023 17.937 1.00 70.38 226 LYS A C 1
ATOM 1826 O O . LYS A 1 226 ? -31.839 22.200 18.581 1.00 70.38 226 LYS A O 1
ATOM 1831 N N . LEU A 1 227 ? -32.217 23.321 16.673 1.00 67.06 227 LEU A N 1
ATOM 1832 C CA . LEU A 1 227 ? -31.003 22.856 16.017 1.00 67.06 227 LEU A CA 1
ATOM 1833 C C . LEU A 1 227 ? -29.809 23.567 16.670 1.00 67.06 227 LEU A C 1
ATOM 1835 O O . LEU A 1 227 ? -29.918 24.757 16.968 1.00 67.06 227 LEU A O 1
ATOM 1839 N N . PRO A 1 228 ? -28.684 22.873 16.918 1.00 67.62 228 PRO A N 1
ATOM 1840 C CA . PRO A 1 228 ? -27.493 23.529 17.442 1.00 67.62 228 PRO A CA 1
ATOM 1841 C C . PRO A 1 228 ? -27.136 24.694 16.513 1.00 67.62 228 PRO A C 1
ATOM 1843 O O . PRO A 1 228 ? -27.053 24.507 15.296 1.00 67.62 228 PRO A O 1
ATOM 1846 N N . ASN A 1 229 ? -26.998 25.894 17.084 1.00 54.69 229 ASN A N 1
ATOM 1847 C CA . ASN A 1 229 ? -26.696 27.128 16.361 1.00 54.69 229 ASN A CA 1
ATOM 1848 C C . ASN A 1 229 ? -25.278 27.063 15.774 1.00 54.69 229 ASN A C 1
ATOM 1850 O O . ASN A 1 229 ? -24.336 27.638 16.307 1.00 54.69 229 ASN A O 1
ATOM 1854 N N . GLY A 1 230 ? -25.122 26.344 14.667 1.00 54.12 230 GLY A N 1
ATOM 1855 C CA . GLY A 1 230 ? -24.005 26.510 13.754 1.00 54.12 230 GLY A CA 1
ATOM 1856 C C . GLY A 1 230 ? -24.371 27.626 12.789 1.00 54.12 230 GLY A C 1
ATOM 1857 O O . GLY A 1 230 ? -25.351 27.501 12.056 1.00 54.12 230 GLY A O 1
ATOM 1858 N N . LYS A 1 231 ? -23.596 28.711 12.772 1.00 48.94 231 LYS A N 1
ATOM 1859 C CA . LYS A 1 231 ? -23.726 29.852 11.846 1.00 48.94 231 LYS A CA 1
ATOM 1860 C C . LYS A 1 231 ? -23.510 29.485 10.357 1.00 48.94 231 LYS A C 1
ATOM 1862 O O . LYS A 1 231 ? -23.238 30.352 9.540 1.00 48.94 231 LYS A O 1
ATOM 1867 N N . GLU A 1 232 ? -23.704 28.228 9.968 1.00 52.81 232 GLU A N 1
ATOM 1868 C CA . GLU A 1 232 ? -23.507 27.704 8.613 1.00 52.81 232 GLU A CA 1
ATOM 1869 C C . GLU A 1 232 ? -24.742 26.936 8.119 1.00 52.81 232 GLU A C 1
ATOM 1871 O O . GLU A 1 232 ? -24.686 25.786 7.693 1.00 52.81 232 GLU A O 1
ATOM 1876 N N . LYS A 1 233 ? -25.906 27.591 8.157 1.00 48.12 233 LYS A N 1
ATOM 1877 C CA . LYS A 1 233 ? -27.107 27.154 7.423 1.00 48.12 233 LYS A CA 1
ATOM 1878 C C . LYS A 1 233 ? -27.396 27.998 6.181 1.00 48.12 233 LYS A C 1
ATOM 1880 O O . LYS A 1 233 ? -28.532 28.068 5.725 1.00 48.12 233 LYS A O 1
ATOM 1885 N N . LYS A 1 234 ? -26.374 28.588 5.560 1.00 39.97 234 LYS A N 1
ATOM 1886 C CA . LYS A 1 234 ? -26.481 29.070 4.175 1.00 39.97 234 LYS A CA 1
ATOM 1887 C C . LYS A 1 234 ? -26.120 27.931 3.222 1.00 39.97 234 LYS A C 1
ATOM 1889 O O . LYS A 1 234 ? -24.998 27.891 2.744 1.00 39.97 234 LYS A O 1
ATOM 1894 N N . LYS A 1 235 ? -27.052 26.987 3.024 1.00 41.12 235 LYS A N 1
ATOM 1895 C CA . LYS A 1 235 ? -27.187 26.076 1.856 1.00 41.12 235 LYS A CA 1
ATOM 1896 C C . LYS A 1 235 ? -28.158 24.934 2.189 1.00 41.12 235 LYS A C 1
ATOM 1898 O O . LYS A 1 235 ? -27.777 23.775 2.271 1.00 41.12 235 LYS A O 1
ATOM 1903 N N . LYS A 1 236 ? -29.436 25.247 2.402 1.00 42.06 236 LYS A N 1
ATOM 1904 C CA . LYS A 1 236 ? -30.515 24.262 2.215 1.00 42.06 236 LYS A CA 1
ATOM 1905 C C . LYS A 1 236 ? -31.774 24.966 1.727 1.00 42.06 236 LYS A C 1
ATOM 1907 O O . LYS A 1 236 ? -32.701 25.235 2.478 1.00 42.06 236 LYS A O 1
ATOM 1912 N N . LYS A 1 237 ? -31.751 25.282 0.436 1.00 40.69 237 LYS A N 1
ATOM 1913 C CA . LYS A 1 237 ? -32.939 25.511 -0.383 1.00 40.69 237 LYS A CA 1
ATOM 1914 C C . LYS A 1 237 ? -32.661 24.953 -1.779 1.00 40.69 237 LYS A C 1
ATOM 1916 O O . LYS A 1 237 ? -32.620 25.709 -2.724 1.00 40.69 237 LYS A O 1
ATOM 1921 N N . PHE A 1 238 ? -32.335 23.666 -1.879 1.00 41.44 238 PHE A N 1
ATOM 1922 C CA . PHE A 1 238 ? -32.321 22.914 -3.139 1.00 41.44 238 PHE A CA 1
ATOM 1923 C C . PHE A 1 238 ? -32.376 21.419 -2.788 1.00 41.44 238 PHE A C 1
ATOM 1925 O O . PHE A 1 238 ? -31.643 20.978 -1.904 1.00 41.44 238 PHE A O 1
ATOM 1932 N N . PHE A 1 239 ? -33.262 20.683 -3.460 1.00 38.09 239 PHE A N 1
ATOM 1933 C CA . PHE A 1 239 ? -33.486 19.232 -3.368 1.00 38.09 239 PHE A CA 1
ATOM 1934 C C . PHE A 1 239 ? -34.266 18.699 -2.155 1.00 38.09 239 PHE A C 1
ATOM 1936 O O . PHE A 1 239 ? -33.791 17.872 -1.383 1.00 38.09 239 PHE A O 1
ATOM 1943 N N . ILE A 1 240 ? -35.529 19.116 -2.052 1.00 41.16 240 ILE A N 1
ATOM 1944 C CA . ILE A 1 240 ? -36.620 18.147 -1.871 1.00 41.16 240 ILE A CA 1
ATOM 1945 C C . ILE A 1 240 ? -37.566 18.384 -3.045 1.00 41.16 240 ILE A C 1
ATOM 1947 O O . ILE A 1 240 ? -38.420 19.252 -2.957 1.00 41.16 240 ILE A O 1
ATOM 1951 N N . LEU A 1 241 ? -37.304 17.711 -4.164 1.00 41.88 241 LEU A N 1
ATOM 1952 C CA . LEU A 1 241 ? -38.219 17.378 -5.262 1.00 41.88 241 LEU A CA 1
ATOM 1953 C C . LEU A 1 241 ? -37.456 16.356 -6.129 1.00 41.88 241 LEU A C 1
ATOM 1955 O O . LEU A 1 241 ? -36.275 16.569 -6.399 1.00 41.88 241 LEU A O 1
ATOM 1959 N N . HIS A 1 242 ? -38.138 15.277 -6.522 1.00 38.78 242 HIS A N 1
ATOM 1960 C CA . HIS A 1 242 ? -37.642 13.968 -6.995 1.00 38.78 242 HIS A CA 1
ATOM 1961 C C . HIS A 1 242 ? -37.201 13.038 -5.848 1.00 38.78 242 HIS A C 1
ATOM 1963 O O . HIS A 1 242 ? -36.278 13.359 -5.111 1.00 38.78 242 HIS A O 1
ATOM 1969 N N . GLN A 1 243 ? -37.818 11.883 -5.603 1.00 36.06 243 GLN A N 1
ATOM 1970 C CA . GLN A 1 243 ? -38.722 11.077 -6.423 1.00 36.06 243 GLN A CA 1
ATOM 1971 C C . GLN A 1 243 ? -39.559 10.173 -5.502 1.00 36.06 243 GLN A C 1
ATOM 1973 O O . GLN A 1 243 ? -39.067 9.723 -4.464 1.00 36.06 243 GLN A O 1
ATOM 1978 N N . VAL A 1 244 ? -40.817 9.983 -5.905 1.00 40.06 244 VAL A N 1
ATOM 1979 C CA . VAL A 1 244 ? -41.628 8.783 -5.648 1.00 40.06 244 VAL A CA 1
ATOM 1980 C C . VAL A 1 244 ? -40.940 7.584 -6.291 1.00 40.06 244 VAL A C 1
ATOM 1982 O O . VAL A 1 244 ? -40.342 7.798 -7.373 1.00 40.06 244 VAL A O 1
#